Protein AF-0000000087334000 (afdb_homodimer)

Solvent-accessible surface area (backbone atoms only — not comparable to full-atom values): 15219 Å² total; per-residue (Å²): 130,72,55,27,28,38,38,74,47,52,22,82,42,58,46,81,42,67,60,79,82,77,51,99,51,53,68,62,32,35,46,32,37,35,40,24,47,40,65,43,86,81,16,29,30,20,19,41,29,36,27,29,24,24,73,84,68,49,76,46,79,44,69,62,46,27,38,68,56,89,87,59,70,65,51,75,47,83,19,74,99,36,46,37,33,27,46,34,34,28,14,64,56,50,32,27,21,25,42,30,36,32,41,68,53,70,99,42,64,46,64,72,38,16,24,52,79,79,46,74,69,73,24,50,65,50,59,48,40,41,73,38,44,28,48,16,48,60,33,35,20,22,43,68,33,24,6,17,40,30,35,29,34,34,96,132,71,54,27,29,39,39,73,47,53,23,81,43,58,46,82,43,66,61,78,82,76,52,98,51,53,69,62,31,36,45,32,37,35,41,25,46,39,65,41,86,81,15,29,32,21,17,40,31,36,26,29,23,24,73,83,69,47,77,46,79,44,70,62,45,27,39,68,57,90,88,58,70,65,52,74,46,83,18,75,100,36,45,37,34,27,46,34,35,30,15,63,57,52,31,27,21,26,41,31,38,33,42,72,55,67,102,42,64,45,64,74,38,16,23,50,79,78,46,74,68,75,26,49,63,49,59,50,38,42,72,36,46,28,46,16,49,60,33,36,19,23,44,69,33,26,5,18,40,28,36,30,34,33,94

Foldseek 3Di:
DDWDKDDWPFAADADKFDCPPQDPFAFDAWFKKKWFWDEEQQIATAFMKTWTAGPVRDTGIDDRFAAHDVPTDIDMDGAVVKFWQKWKFWYQRFGTQWIWTDIPPPPDIDDRGHYDPDDPPRIDIDMDGHPDWGFRDKIFGHDNGTRIIMTITDD/DDWDKDDWPFAADADKFDCPPQDPFAFDAWFKKKWFWDEEQQIATAFMKTWTAGPVRDTGIDDRFAAHDVPTDIDMDGAVVKFWQKWKFWYQRFGTQWIWTDIPPPRDIDDRGGYDPDDPPRIDIDMDGHPDWGFRDKIFGHDNGTRIIMTITDD

Sequence (310 aa):
MSTVKVGMFGGSKGDVCDITGLSSFAPSSLRSMEIWSTPGHEGVINAIRFTFVDTKNNAIPVGPWGTPLRGQKSQTIHLTNVRVIELSGYTNGQYITSLSFRTTDAPRHHGPFGKVRPATGSDTYFRVPLMHGSIVAFCAQADDYLSAIGAYIKNMSTVKVGMFGGSKGDVCDITGLSSFAPSSLRSMEIWSTPGHEGVINAIRFTFVDTKNNAIPVGPWGTPLRGQKSQTIHLTNVRVIELSGYTNGQYITSLSFRTTDAPRHHGPFGKVRPATGSDTYFRVPLMHGSIVAFCAQADDYLSAIGAYIKN

Radius of gyration: 19.55 Å; Cα contacts (8 Å, |Δi|>4): 958; chains: 2; bounding box: 43×57×44 Å

Structure (mmCIF, N/CA/C/O backbone):
data_AF-0000000087334000-model_v1
#
loop_
_entity.id
_entity.type
_entity.pdbx_description
1 polymer 'Jacalin-type lectin domain-containing protein'
#
loop_
_atom_site.group_PDB
_atom_site.id
_atom_site.type_symbol
_atom_site.label_atom_id
_atom_site.label_alt_id
_atom_site.label_comp_id
_atom_site.label_asym_id
_atom_site.label_entity_id
_atom_site.label_seq_id
_atom_site.pdbx_PDB_ins_code
_atom_site.Cartn_x
_atom_site.Cartn_y
_atom_site.Cartn_z
_atom_site.occupancy
_atom_site.B_iso_or_equiv
_atom_site.auth_seq_id
_atom_site.auth_comp_id
_atom_site.auth_asym_id
_atom_site.auth_atom_id
_atom_site.pdbx_PDB_model_num
ATOM 1 N N . MET A 1 1 ? 19.203 -2.193 -4.211 1 56.31 1 MET A N 1
ATOM 2 C CA . MET A 1 1 ? 17.984 -1.409 -4.105 1 56.31 1 MET A CA 1
ATOM 3 C C . MET A 1 1 ? 16.906 -2.166 -3.322 1 56.31 1 MET A C 1
ATOM 5 O O . MET A 1 1 ? 16.703 -3.359 -3.547 1 56.31 1 MET A O 1
ATOM 9 N N . SER A 1 2 ? 16.391 -1.69 -2.146 1 83.12 2 SER A N 1
ATOM 10 C CA . SER A 1 2 ? 15.633 -2.404 -1.126 1 83.12 2 SER A CA 1
ATOM 11 C C . SER A 1 2 ? 14.141 -2.352 -1.416 1 83.12 2 SER A C 1
ATOM 13 O O . SER A 1 2 ? 13.672 -1.481 -2.156 1 83.12 2 SER A O 1
ATOM 15 N N . THR A 1 3 ? 13.453 -3.369 -1.274 1 93.69 3 THR A N 1
ATOM 16 C CA . THR A 1 3 ? 12.023 -3.539 -1.516 1 93.69 3 THR A CA 1
ATOM 17 C C . THR A 1 3 ? 11.234 -3.342 -0.228 1 93.69 3 THR A C 1
ATOM 19 O O . THR A 1 3 ? 11.75 -3.557 0.868 1 93.69 3 THR A O 1
ATOM 22 N N . VAL A 1 4 ? 10.125 -2.748 -0.39 1 97.19 4 VAL A N 1
ATOM 23 C CA . VAL A 1 4 ? 9.156 -2.754 0.703 1 97.19 4 VAL A CA 1
ATOM 24 C C . VAL A 1 4 ? 8.133 -3.863 0.48 1 97.19 4 VAL A C 1
ATOM 26 O O . VAL A 1 4 ? 7.961 -4.344 -0.644 1 97.19 4 VAL A O 1
ATOM 29 N N . LYS A 1 5 ? 7.656 -4.367 1.572 1 97.88 5 LYS A N 1
ATOM 30 C CA . LYS A 1 5 ? 6.645 -5.418 1.521 1 97.88 5 LYS A CA 1
ATOM 31 C C . LYS A 1 5 ? 5.332 -4.941 2.137 1 97.88 5 LYS A C 1
ATOM 33 O O . LYS A 1 5 ? 5.312 -4.445 3.266 1 97.88 5 LYS A O 1
ATOM 38 N N . VAL A 1 6 ? 4.242 -5.027 1.348 1 98.69 6 VAL A N 1
ATOM 39 C CA . VAL A 1 6 ? 2.932 -4.59 1.816 1 98.69 6 VAL A CA 1
ATOM 40 C C . VAL A 1 6 ? 1.97 -5.773 1.85 1 98.69 6 VAL A C 1
ATOM 42 O O . VAL A 1 6 ? 2 -6.633 0.963 1 98.69 6 VAL A O 1
ATOM 45 N N . GLY A 1 7 ? 1.037 -5.848 2.709 1 98 7 GLY A N 1
ATOM 46 C CA . GLY A 1 7 ? 0.09 -6.93 2.92 1 98 7 GLY A CA 1
ATOM 47 C C . GLY A 1 7 ? 0.12 -7.48 4.332 1 98 7 GLY A C 1
ATOM 48 O O . GLY A 1 7 ? 0.654 -6.844 5.242 1 98 7 GLY A O 1
ATOM 49 N N . MET A 1 8 ? -0.533 -8.547 4.527 1 97.75 8 MET A N 1
ATOM 50 C CA . MET A 1 8 ? -1.328 -9.398 3.645 1 97.75 8 MET A CA 1
ATOM 51 C C . MET A 1 8 ? -2.758 -8.883 3.535 1 97.75 8 MET A C 1
ATOM 53 O O . MET A 1 8 ? -3.271 -8.258 4.465 1 97.75 8 MET A O 1
ATOM 57 N N . PHE A 1 9 ? -3.299 -8.984 2.455 1 98.25 9 PHE A N 1
ATOM 58 C CA . PHE A 1 9 ? -4.727 -8.773 2.258 1 98.25 9 PHE A CA 1
ATOM 59 C C . PHE A 1 9 ? -5.465 -10.102 2.133 1 98.25 9 PHE A C 1
ATOM 61 O O . PHE A 1 9 ? -5.086 -10.953 1.325 1 98.25 9 PHE A O 1
ATOM 68 N N . GLY A 1 10 ? -6.445 -10.273 2.936 1 97.06 10 GLY A N 1
ATOM 69 C CA . GLY A 1 10 ? -7.211 -11.508 2.861 1 97.06 10 GLY A CA 1
ATOM 70 C C . GLY A 1 10 ? -7.219 -12.289 4.164 1 97.06 10 GLY A C 1
ATOM 71 O O . GLY A 1 10 ? -7.215 -11.695 5.246 1 97.06 10 GLY A O 1
ATOM 72 N N . GLY A 1 11 ? -7.383 -13.609 4.008 1 96.38 11 GLY A N 1
ATOM 73 C CA . GLY A 1 11 ? -7.496 -14.461 5.18 1 96.38 11 GLY A CA 1
ATOM 74 C C . GLY A 1 11 ? -6.172 -15.07 5.605 1 96.38 11 GLY A C 1
ATOM 75 O O . GLY A 1 11 ? -5.113 -14.648 5.137 1 96.38 11 GLY A O 1
ATOM 76 N N . SER A 1 12 ? -6.242 -16.031 6.543 1 96.31 12 SER A N 1
ATOM 77 C CA . SER A 1 12 ? -5.031 -16.609 7.117 1 96.31 12 SER A CA 1
ATOM 78 C C . SER A 1 12 ? -4.969 -18.109 6.875 1 96.31 12 SER A C 1
ATOM 80 O O . SER A 1 12 ? -4.23 -18.828 7.559 1 96.31 12 SER A O 1
ATOM 82 N N . LYS A 1 13 ? -5.738 -18.516 5.988 1 96.25 13 LYS A N 1
ATOM 83 C CA . LYS A 1 13 ? -5.789 -19.953 5.738 1 96.25 13 LYS A CA 1
ATOM 84 C C . LYS A 1 13 ? -4.598 -20.406 4.902 1 96.25 13 LYS A C 1
ATOM 86 O O . LYS A 1 13 ? -4.168 -19.703 3.988 1 96.25 13 LYS A O 1
ATOM 91 N N . GLY A 1 14 ? -4.109 -21.641 5.215 1 97.44 14 GLY A N 1
ATOM 92 C CA . GLY A 1 14 ? -3.086 -22.281 4.398 1 97.44 14 GLY A CA 1
ATOM 93 C C . GLY A 1 14 ? -1.678 -21.875 4.793 1 97.44 14 GLY A C 1
ATOM 94 O O . GLY A 1 14 ? -1.461 -21.344 5.879 1 97.44 14 GLY A O 1
ATOM 95 N N . ASP A 1 15 ? -0.778 -22.188 3.92 1 97.38 15 ASP A N 1
ATOM 96 C CA . ASP A 1 15 ? 0.642 -21.984 4.18 1 97.38 15 ASP A CA 1
ATOM 97 C C . ASP A 1 15 ? 1.092 -20.609 3.689 1 97.38 15 ASP A C 1
ATOM 99 O O . ASP A 1 15 ? 0.595 -20.109 2.676 1 97.38 15 ASP A O 1
ATOM 103 N N . VAL A 1 16 ? 2.062 -20.078 4.383 1 97.5 16 VAL A N 1
ATOM 104 C CA . VAL A 1 16 ? 2.691 -18.828 3.957 1 97.5 16 VAL A CA 1
ATOM 105 C C . VAL A 1 16 ? 3.604 -19.094 2.762 1 97.5 16 VAL A C 1
ATOM 107 O O . VAL A 1 16 ? 4.406 -20.031 2.779 1 97.5 16 VAL A O 1
ATOM 110 N N . CYS A 1 17 ? 3.434 -18.391 1.713 1 98.19 17 CYS A N 1
ATOM 111 C CA . CYS A 1 17 ? 4.246 -18.469 0.505 1 98.19 17 CYS A CA 1
ATOM 112 C C . CYS A 1 17 ? 5.043 -17.188 0.3 1 98.19 17 CYS A C 1
ATOM 114 O O . CYS A 1 17 ? 4.473 -16.094 0.279 1 98.19 17 CYS A O 1
ATOM 116 N N . ASP A 1 18 ? 6.297 -17.344 0.131 1 98.25 18 ASP A N 1
ATOM 117 C CA . ASP A 1 18 ? 7.168 -16.172 -0.021 1 98.25 18 ASP A CA 1
ATOM 118 C C . ASP A 1 18 ? 8.32 -16.469 -0.979 1 98.25 18 ASP A C 1
ATOM 120 O O . ASP A 1 18 ? 8.562 -17.641 -1.328 1 98.25 18 ASP A O 1
ATOM 124 N N . ILE A 1 19 ? 8.938 -15.414 -1.388 1 98 19 ILE A N 1
ATOM 125 C CA . ILE A 1 19 ? 10.016 -15.617 -2.35 1 98 19 ILE A CA 1
ATOM 126 C C . ILE A 1 19 ? 11.352 -15.688 -1.618 1 98 19 ILE A C 1
ATOM 128 O O . ILE A 1 19 ? 12.406 -15.82 -2.248 1 98 19 ILE A O 1
ATOM 132 N N . THR A 1 20 ? 11.227 -15.547 -0.336 1 93.69 20 THR A N 1
ATOM 133 C CA . THR A 1 20 ? 12.445 -15.586 0.467 1 93.69 20 THR A CA 1
ATOM 134 C C . THR A 1 20 ? 13.227 -16.859 0.189 1 93.69 20 THR A C 1
ATOM 136 O O . THR A 1 20 ? 12.672 -17.969 0.213 1 93.69 20 THR A O 1
ATOM 139 N N . GLY A 1 21 ? 14.5 -16.781 -0.076 1 94.25 21 GLY A N 1
ATOM 140 C CA . GLY A 1 21 ? 15.367 -17.938 -0.259 1 94.25 21 GLY A CA 1
ATOM 141 C C . GLY A 1 21 ? 15.398 -18.438 -1.69 1 94.25 21 GLY A C 1
ATOM 142 O O . GLY A 1 21 ? 16.203 -19.312 -2.029 1 94.25 21 GLY A O 1
ATOM 143 N N . LEU A 1 22 ? 14.531 -17.984 -2.572 1 96.81 22 LEU A N 1
ATOM 144 C CA . LEU A 1 22 ? 14.477 -18.469 -3.945 1 96.81 22 LEU A CA 1
ATOM 145 C C . LEU A 1 22 ? 15.609 -17.875 -4.777 1 96.81 22 LEU A C 1
ATOM 147 O O . LEU A 1 22 ? 15.977 -18.438 -5.812 1 96.81 22 LEU A O 1
ATOM 151 N N . SER A 1 23 ? 16.047 -16.703 -4.367 1 94.56 23 SER A N 1
ATOM 152 C CA . SER A 1 23 ? 17.188 -16.047 -4.992 1 94.56 23 SER A CA 1
ATOM 153 C C . SER A 1 23 ? 18.078 -15.375 -3.947 1 94.56 23 SER A C 1
ATOM 155 O O . SER A 1 23 ? 17.594 -14.914 -2.914 1 94.56 23 SER A O 1
ATOM 157 N N . SER A 1 24 ? 19.297 -15.273 -4.168 1 94.62 24 SER A N 1
ATOM 158 C CA . SER A 1 24 ? 20.234 -14.562 -3.285 1 94.62 24 SER A CA 1
ATOM 159 C C . SER A 1 24 ? 20.156 -13.055 -3.512 1 94.62 24 SER A C 1
ATOM 161 O O . SER A 1 24 ? 20.766 -12.289 -2.764 1 94.62 24 SER A O 1
ATOM 163 N N . PHE A 1 25 ? 19.438 -12.727 -4.543 1 94.88 25 PHE A N 1
ATOM 164 C CA . PHE A 1 25 ? 19.359 -11.32 -4.922 1 94.88 25 PHE A CA 1
ATOM 165 C C . PHE A 1 25 ? 17.938 -10.805 -4.824 1 94.88 25 PHE A C 1
ATOM 167 O O . PHE A 1 25 ? 16.984 -11.586 -4.875 1 94.88 25 PHE A O 1
ATOM 174 N N . ALA A 1 26 ? 17.781 -9.531 -4.66 1 95.19 26 ALA A N 1
ATOM 175 C CA . ALA A 1 26 ? 16.484 -8.898 -4.488 1 95.19 26 ALA A CA 1
ATOM 176 C C . ALA A 1 26 ? 15.688 -8.906 -5.793 1 95.19 26 ALA A C 1
ATOM 178 O O . ALA A 1 26 ? 16.266 -8.805 -6.875 1 95.19 26 ALA A O 1
ATOM 179 N N . PRO A 1 27 ? 14.352 -9.008 -5.672 1 97.56 27 PRO A N 1
ATOM 180 C CA . PRO A 1 27 ? 13.539 -8.898 -6.887 1 97.56 27 PRO A CA 1
ATOM 181 C C . PRO A 1 27 ? 13.586 -7.504 -7.504 1 97.56 27 PRO A C 1
ATOM 183 O O . PRO A 1 27 ? 13.641 -6.504 -6.785 1 97.56 27 PRO A O 1
ATOM 186 N N . SER A 1 28 ? 13.523 -7.445 -8.82 1 96.81 28 SER A N 1
ATOM 187 C CA . SER A 1 28 ? 13.68 -6.16 -9.492 1 96.81 28 SER A CA 1
ATOM 188 C C . SER A 1 28 ? 12.508 -5.879 -10.43 1 96.81 28 SER A C 1
ATOM 190 O O . SER A 1 28 ? 12.164 -4.719 -10.664 1 96.81 28 SER A O 1
ATOM 192 N N . SER A 1 29 ? 11.914 -6.902 -11.008 1 97.62 29 SER A N 1
ATOM 193 C CA . SER A 1 29 ? 10.789 -6.742 -11.922 1 97.62 29 SER A CA 1
ATOM 194 C C . SER A 1 29 ? 10.008 -8.047 -12.07 1 97.62 29 SER A C 1
ATOM 196 O O . SER A 1 29 ? 10.461 -9.102 -11.633 1 97.62 29 SER A O 1
ATOM 198 N N . LEU A 1 30 ? 8.859 -7.945 -12.695 1 98.25 30 LEU A N 1
ATOM 199 C CA . LEU A 1 30 ? 8.07 -9.117 -13.055 1 98.25 30 LEU A CA 1
ATOM 200 C C . LEU A 1 30 ? 8.164 -9.398 -14.547 1 98.25 30 LEU A C 1
ATOM 202 O O . LEU A 1 30 ? 8.125 -8.477 -15.367 1 98.25 30 LEU A O 1
ATOM 206 N N . ARG A 1 31 ? 8.32 -10.609 -14.875 1 98.38 31 ARG A N 1
ATOM 207 C CA . ARG A 1 31 ? 8.352 -11.016 -16.281 1 98.38 31 ARG A CA 1
ATOM 208 C C . ARG A 1 31 ? 6.984 -11.508 -16.734 1 98.38 31 ARG A C 1
ATOM 210 O O . ARG A 1 31 ? 6.602 -11.289 -17.891 1 98.38 31 ARG A O 1
ATOM 217 N N . SER A 1 32 ? 6.297 -12.125 -15.867 1 98.19 32 SER A N 1
ATOM 218 C CA . SER A 1 32 ? 4.98 -12.656 -16.203 1 98.19 32 SER A CA 1
ATOM 219 C C . SER A 1 32 ? 4.195 -13.047 -14.961 1 98.19 32 SER A C 1
ATOM 221 O O . SER A 1 32 ? 4.77 -13.195 -13.883 1 98.19 32 SER A O 1
ATOM 223 N N . MET A 1 33 ? 2.926 -13.195 -15.125 1 97.88 33 MET A N 1
ATOM 224 C CA . MET A 1 33 ? 2.025 -13.742 -14.117 1 97.88 33 MET A CA 1
ATOM 225 C C . MET A 1 33 ? 0.932 -14.594 -14.758 1 97.88 33 MET A C 1
ATOM 227 O O . MET A 1 33 ? 0.554 -14.359 -15.906 1 97.88 33 MET A O 1
ATOM 231 N N . GLU A 1 34 ? 0.478 -15.469 -14.062 1 98.19 34 GLU A N 1
ATOM 232 C CA . GLU A 1 34 ? -0.593 -16.359 -14.484 1 98.19 34 GLU A CA 1
ATOM 233 C C . GLU A 1 34 ? -1.594 -16.594 -13.352 1 98.19 34 GLU A C 1
ATOM 235 O O . GLU A 1 34 ? -1.203 -16.891 -12.219 1 98.19 34 GLU A O 1
ATOM 240 N N . ILE A 1 35 ? -2.902 -16.5 -13.664 1 98.12 35 ILE A N 1
ATOM 241 C CA . ILE A 1 35 ? -3.939 -16.594 -12.641 1 98.12 35 ILE A CA 1
ATOM 242 C C . ILE A 1 35 ? -4.949 -17.672 -13.023 1 98.12 35 ILE A C 1
ATOM 244 O O . ILE A 1 35 ? -5.43 -17.703 -14.164 1 98.12 35 ILE A O 1
ATOM 248 N N . TRP A 1 36 ? -5.199 -18.578 -12.148 1 98.06 36 TRP A N 1
ATOM 249 C CA . TRP A 1 36 ? -6.328 -19.5 -12.227 1 98.06 36 TRP A CA 1
ATOM 250 C C . TRP A 1 36 ? -7.465 -19.047 -11.32 1 98.06 36 TRP A C 1
ATOM 252 O O . TRP A 1 36 ? -7.262 -18.812 -10.125 1 98.06 36 TRP A O 1
ATOM 262 N N . SER A 1 37 ? -8.578 -18.844 -11.859 1 97.06 37 SER A N 1
ATOM 263 C CA . SER A 1 37 ? -9.703 -18.406 -11.047 1 97.06 37 SER A CA 1
ATOM 264 C C .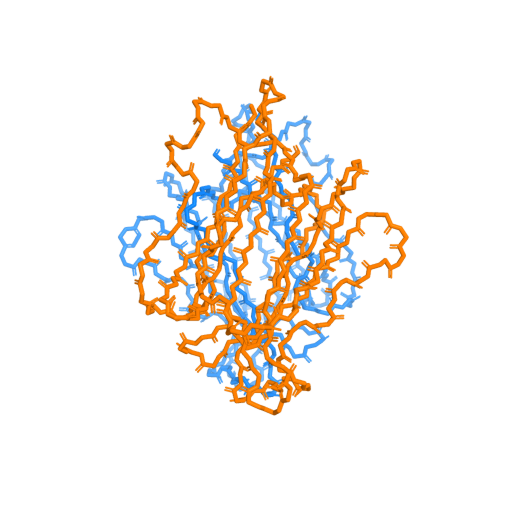 SER A 1 37 ? -11.016 -19.016 -11.539 1 97.06 37 SER A C 1
ATOM 266 O O . SER A 1 37 ? -11.133 -19.375 -12.711 1 97.06 37 SER A O 1
ATOM 268 N N . THR A 1 38 ? -11.93 -19.203 -10.625 1 93.25 38 THR A N 1
ATOM 269 C CA . THR A 1 38 ? -13.297 -19.594 -10.969 1 93.25 38 THR A CA 1
ATOM 270 C C . THR A 1 38 ? -14.203 -18.375 -11.047 1 93.25 38 THR A C 1
ATOM 272 O O . THR A 1 38 ? -14.289 -17.594 -10.094 1 93.25 38 THR A O 1
ATOM 275 N N . PRO A 1 39 ? -14.766 -18.312 -12.188 1 85.81 39 PRO A N 1
ATOM 276 C CA . PRO A 1 39 ? -15.664 -17.172 -12.312 1 85.81 39 PRO A CA 1
ATOM 277 C C . PRO A 1 39 ? -17.016 -17.406 -11.641 1 85.81 39 PRO A C 1
ATOM 279 O O . PRO A 1 39 ? -17.25 -18.484 -11.062 1 85.81 39 PRO A O 1
ATOM 282 N N . GLY A 1 40 ? -17.859 -16.344 -11.578 1 82.44 40 GLY A N 1
ATOM 283 C CA . GLY A 1 40 ? -19.219 -16.484 -11.055 1 82.44 40 GLY A CA 1
ATOM 284 C C . GLY A 1 40 ? -19.406 -15.75 -9.742 1 82.44 40 GLY A C 1
ATOM 285 O O . GLY A 1 40 ? -18.516 -15.055 -9.273 1 82.44 40 GLY A O 1
ATOM 286 N N . HIS A 1 41 ? -20.562 -15.961 -9.125 1 77.38 41 HIS A N 1
ATOM 287 C CA . HIS A 1 41 ? -20.953 -15.227 -7.926 1 77.38 41 HIS A CA 1
ATOM 288 C C . HIS A 1 41 ? -20.172 -15.703 -6.711 1 77.38 41 HIS A C 1
ATOM 290 O O . HIS A 1 41 ? -20.016 -14.969 -5.73 1 77.38 41 HIS A O 1
ATOM 296 N N . GLU A 1 42 ? -19.734 -16.906 -6.863 1 80.56 42 GLU A N 1
ATOM 297 C CA . GLU A 1 42 ? -18.922 -17.453 -5.773 1 80.56 42 GLU A CA 1
ATOM 298 C C . GLU A 1 42 ? -17.469 -17.656 -6.211 1 80.56 42 GLU A C 1
ATOM 300 O O . GLU A 1 42 ? -16.812 -18.578 -5.75 1 80.56 42 GLU A O 1
ATOM 305 N N . GLY A 1 43 ? -17.109 -16.828 -7.078 1 90.75 43 GLY A N 1
ATOM 306 C CA . GLY A 1 43 ? -15.789 -16.953 -7.672 1 90.75 43 GLY A CA 1
ATOM 307 C C . GLY A 1 43 ? -14.672 -16.75 -6.668 1 90.75 43 GLY A C 1
ATOM 308 O O . GLY A 1 43 ? -14.836 -16.062 -5.664 1 90.75 43 GLY A O 1
ATOM 309 N N . VAL A 1 44 ? -13.539 -17.422 -6.973 1 95.12 44 VAL A N 1
ATOM 310 C CA . VAL A 1 44 ? -12.367 -17.391 -6.105 1 95.12 44 VAL A CA 1
ATOM 311 C C . VAL A 1 44 ? -11.094 -17.484 -6.953 1 95.12 44 VAL A C 1
ATOM 313 O O . VAL A 1 44 ? -11.141 -17.953 -8.086 1 95.12 44 VAL A O 1
ATOM 316 N N . ILE A 1 45 ? -10.078 -16.984 -6.441 1 98 45 ILE A N 1
ATOM 317 C CA . ILE A 1 45 ? -8.773 -17.156 -7.074 1 98 45 ILE A CA 1
ATOM 318 C C . ILE A 1 45 ? -8.188 -18.516 -6.668 1 98 45 ILE A C 1
ATOM 320 O O . ILE A 1 45 ? -7.859 -18.719 -5.496 1 98 45 ILE A O 1
ATOM 324 N N . ASN A 1 46 ? -8.031 -19.375 -7.59 1 98 46 ASN A N 1
ATOM 325 C CA . ASN A 1 46 ? -7.555 -20.719 -7.305 1 98 46 ASN A CA 1
ATOM 326 C C . ASN A 1 46 ? -6.043 -20.75 -7.09 1 98 46 ASN A C 1
ATOM 328 O O . ASN A 1 46 ? -5.559 -21.375 -6.148 1 98 46 ASN A O 1
ATOM 332 N N . ALA A 1 47 ? -5.355 -20.047 -7.941 1 98.5 47 ALA A N 1
ATOM 333 C CA . ALA A 1 47 ? -3.896 -20.125 -7.875 1 98.5 47 ALA A CA 1
ATOM 334 C C . ALA A 1 47 ? -3.256 -18.953 -8.617 1 98.5 47 ALA A C 1
ATOM 336 O O . ALA A 1 47 ? -3.867 -18.359 -9.516 1 98.5 47 ALA A O 1
ATOM 337 N N . ILE A 1 48 ? -2.064 -18.641 -8.227 1 98.69 48 ILE A N 1
ATOM 338 C CA . ILE A 1 48 ? -1.261 -17.625 -8.914 1 98.69 48 ILE A CA 1
ATOM 339 C C . ILE A 1 48 ? 0.152 -18.156 -9.141 1 98.69 48 ILE A C 1
ATOM 341 O O . ILE A 1 48 ? 0.71 -18.844 -8.273 1 98.69 48 ILE A O 1
ATOM 345 N N . ARG A 1 49 ? 0.673 -17.922 -10.258 1 98.69 49 ARG A N 1
ATOM 346 C CA . ARG A 1 49 ? 2.066 -18.156 -10.617 1 98.69 49 ARG A CA 1
ATOM 347 C C . ARG A 1 49 ? 2.695 -16.906 -11.219 1 98.69 49 ARG A C 1
ATOM 349 O O . ARG A 1 49 ? 2.016 -16.125 -11.883 1 98.69 49 ARG A O 1
ATOM 356 N N . PHE A 1 50 ? 4.012 -16.703 -10.93 1 98.81 50 PHE A N 1
ATOM 357 C CA . PHE A 1 50 ? 4.672 -15.57 -11.562 1 98.81 50 PHE A CA 1
ATOM 358 C C . PHE A 1 50 ? 6.164 -15.82 -11.719 1 98.81 50 PHE A C 1
ATOM 360 O O . PHE A 1 50 ? 6.707 -16.75 -11.102 1 98.81 50 PHE A O 1
ATOM 367 N N . THR A 1 51 ? 6.738 -15.109 -12.594 1 98.81 51 THR A N 1
ATOM 368 C CA . THR A 1 51 ? 8.188 -15.086 -12.766 1 98.81 51 THR A CA 1
ATOM 369 C C . THR A 1 51 ? 8.742 -13.695 -12.453 1 98.81 51 THR A C 1
ATOM 371 O O . THR A 1 51 ? 8.344 -12.711 -13.078 1 98.81 51 THR A O 1
ATOM 374 N N . PHE A 1 52 ? 9.57 -13.625 -11.469 1 98.62 52 PHE A N 1
ATOM 375 C CA . PHE A 1 52 ? 10.242 -12.352 -11.227 1 98.62 52 PHE A CA 1
ATOM 376 C C . PHE A 1 52 ? 11.695 -12.406 -11.68 1 98.62 52 PHE A C 1
ATOM 378 O O . PHE A 1 52 ? 12.25 -13.492 -11.859 1 98.62 52 PHE A O 1
ATOM 385 N N . VAL A 1 53 ? 12.289 -11.25 -11.93 1 98.12 53 VAL A N 1
ATOM 386 C CA . VAL A 1 53 ? 13.695 -11.078 -12.297 1 98.12 53 VAL A CA 1
ATOM 387 C C . VAL A 1 53 ? 14.445 -10.398 -11.148 1 98.12 53 VAL A C 1
ATOM 389 O O . VAL A 1 53 ? 13.984 -9.391 -10.609 1 98.12 53 VAL A O 1
ATOM 392 N N . ASP A 1 54 ? 15.508 -10.992 -10.758 1 97.38 54 ASP A N 1
ATOM 393 C CA . ASP A 1 54 ? 16.25 -10.398 -9.648 1 97.38 54 ASP A CA 1
ATOM 394 C C . ASP A 1 54 ? 17.266 -9.375 -10.156 1 97.38 54 ASP A C 1
ATOM 396 O O . ASP A 1 54 ? 17.328 -9.094 -11.352 1 97.38 54 ASP A O 1
ATOM 400 N N . THR A 1 55 ? 17.984 -8.727 -9.266 1 96.44 55 THR A N 1
ATOM 401 C CA . THR A 1 55 ? 18.875 -7.617 -9.594 1 96.44 55 THR A CA 1
ATOM 402 C C . THR A 1 55 ? 20.062 -8.102 -10.422 1 96.44 55 THR A C 1
ATOM 404 O O . THR A 1 55 ? 20.797 -7.297 -11 1 96.44 55 THR A O 1
ATOM 407 N N . LYS A 1 56 ? 20.312 -9.414 -10.477 1 97.06 56 LYS A N 1
ATOM 408 C CA . LYS A 1 56 ? 21.359 -9.977 -11.32 1 97.06 56 LYS A CA 1
ATOM 409 C C . LYS A 1 56 ? 20.797 -10.5 -12.633 1 97.06 56 LYS A C 1
ATOM 411 O O . LYS A 1 56 ? 21.453 -11.266 -13.344 1 97.06 56 LYS A O 1
ATOM 416 N N . ASN A 1 57 ? 19.516 -10.25 -12.914 1 96.88 57 ASN A N 1
ATOM 417 C CA . ASN A 1 57 ? 18.828 -10.547 -14.172 1 96.88 57 ASN A CA 1
ATOM 418 C C . ASN A 1 57 ? 18.5 -12.031 -14.281 1 96.88 57 ASN A C 1
ATOM 420 O O . ASN A 1 57 ? 18.406 -12.57 -15.391 1 96.88 57 ASN A O 1
ATOM 424 N N . ASN A 1 58 ? 18.438 -12.672 -13.148 1 97.88 58 ASN A N 1
ATOM 425 C CA . ASN A 1 58 ? 17.938 -14.039 -13.141 1 97.88 58 ASN A CA 1
ATOM 426 C C . ASN A 1 58 ? 16.422 -14.078 -13.094 1 97.88 58 ASN A C 1
ATOM 428 O O . ASN A 1 58 ? 15.805 -13.414 -12.258 1 97.88 58 ASN A O 1
ATOM 432 N N . ALA A 1 59 ? 15.844 -14.844 -14.016 1 98.31 59 ALA A N 1
ATOM 433 C CA . ALA A 1 59 ? 14.398 -15.062 -13.984 1 98.31 59 ALA A CA 1
ATOM 434 C C . ALA A 1 59 ? 14.039 -16.266 -13.125 1 98.31 59 ALA A C 1
ATOM 436 O O . ALA A 1 59 ? 14.477 -17.391 -13.391 1 98.31 59 ALA A O 1
ATOM 437 N N . ILE A 1 60 ? 13.242 -16.078 -12.125 1 98.62 60 ILE A N 1
ATOM 438 C CA . ILE A 1 60 ? 12.93 -17.125 -11.164 1 98.62 60 ILE A CA 1
ATOM 439 C C . ILE A 1 60 ? 11.43 -17.422 -11.195 1 98.62 60 ILE A C 1
ATOM 441 O O . ILE A 1 60 ? 10.617 -16.578 -10.828 1 98.62 60 ILE A O 1
ATOM 445 N N . PRO A 1 61 ? 10.992 -18.562 -11.672 1 98.62 61 PRO A N 1
ATOM 446 C CA . PRO A 1 61 ? 9.578 -18.938 -11.625 1 98.62 61 PRO A CA 1
ATOM 447 C C . PRO A 1 61 ? 9.102 -19.25 -10.219 1 98.62 61 PRO A C 1
ATOM 449 O O . PRO A 1 61 ? 9.844 -19.859 -9.43 1 98.62 61 PRO A O 1
ATOM 452 N N . VAL A 1 62 ? 7.906 -18.859 -9.898 1 98.69 62 VAL A N 1
ATOM 453 C CA . VAL A 1 62 ? 7.336 -19.078 -8.578 1 98.69 62 VAL A CA 1
ATOM 454 C C . VAL A 1 62 ? 5.922 -19.625 -8.703 1 98.69 62 VAL A C 1
ATOM 456 O O . VAL A 1 62 ? 5.125 -19.141 -9.508 1 98.69 62 VAL A O 1
ATOM 459 N N . GLY A 1 63 ? 5.539 -20.594 -7.828 1 97.19 63 GLY A N 1
ATOM 460 C CA . GLY A 1 63 ? 4.195 -21.141 -7.805 1 97.19 63 GLY A CA 1
ATOM 461 C C . GLY A 1 63 ? 4.031 -22.344 -8.711 1 97.19 63 GLY A C 1
ATOM 462 O O . GLY A 1 63 ? 5.016 -22.953 -9.133 1 97.19 63 GLY A O 1
ATOM 463 N N . PRO A 1 64 ? 2.895 -22.562 -8.961 1 98.19 64 PRO A N 1
ATOM 464 C CA . PRO A 1 64 ? 1.654 -21.906 -8.531 1 98.19 64 PRO A CA 1
ATOM 465 C C . PRO A 1 64 ? 1.44 -21.984 -7.02 1 98.19 64 PRO A C 1
ATOM 467 O O . PRO A 1 64 ? 1.778 -23 -6.395 1 98.19 64 PRO A O 1
ATOM 470 N N . TRP A 1 65 ? 1.093 -20.953 -6.379 1 98.56 65 TRP A N 1
ATOM 471 C CA . TRP A 1 65 ? 0.561 -20.922 -5.023 1 98.56 65 TRP A CA 1
ATOM 472 C C . TRP A 1 65 ? -0.957 -21.062 -5.031 1 98.56 65 TRP A C 1
ATOM 474 O O . TRP A 1 65 ? -1.663 -20.266 -5.641 1 98.56 65 TRP A O 1
ATOM 484 N N . GLY A 1 66 ? -1.546 -21.969 -4.352 1 98 66 GLY A N 1
ATOM 485 C CA . GLY A 1 66 ? -2.885 -22.5 -4.547 1 98 66 GLY A CA 1
ATOM 486 C C . GLY A 1 66 ? -2.918 -23.703 -5.469 1 98 66 GLY A C 1
ATOM 487 O O . GLY A 1 66 ? -1.88 -24.312 -5.754 1 98 66 GLY A O 1
ATOM 488 N N . THR A 1 67 ? -4.133 -24.125 -5.852 1 96.94 67 THR A N 1
ATOM 489 C CA . THR A 1 67 ? -4.242 -25.312 -6.68 1 96.94 67 THR A CA 1
ATOM 490 C C . THR A 1 67 ? -5.195 -25.078 -7.848 1 96.94 67 THR A C 1
ATOM 492 O O . THR A 1 67 ? -6.406 -24.938 -7.648 1 96.94 67 THR A O 1
ATOM 495 N N . PRO A 1 68 ? -4.586 -25.109 -9.062 1 96.31 68 PRO A N 1
ATOM 496 C CA . PRO A 1 68 ? -5.492 -25.062 -10.219 1 96.31 68 PRO A CA 1
ATOM 497 C C . PRO A 1 68 ? -6.461 -26.25 -10.25 1 96.31 68 PRO A C 1
ATOM 499 O O . PRO A 1 68 ? -6.086 -27.375 -9.906 1 96.31 68 PRO A O 1
ATOM 502 N N . LEU A 1 69 ? -7.691 -25.984 -10.648 1 94 69 LEU A N 1
ATOM 503 C CA . LEU A 1 69 ? -8.617 -27.094 -10.859 1 94 69 LEU A CA 1
ATOM 504 C C . LEU A 1 69 ? -8.227 -27.906 -12.094 1 94 69 LEU A C 1
ATOM 506 O O . LEU A 1 69 ? -7.578 -27.375 -13 1 94 69 LEU A O 1
ATOM 510 N N . ARG A 1 70 ? -8.672 -29.141 -12.016 1 93.25 70 ARG A N 1
ATOM 511 C CA . ARG A 1 70 ? -8.375 -29.984 -13.164 1 93.25 70 ARG A CA 1
ATOM 512 C C . ARG A 1 70 ? -8.953 -29.391 -14.445 1 93.25 70 ARG A C 1
ATOM 514 O O . ARG A 1 70 ? -10.148 -29.109 -14.523 1 93.25 70 ARG A O 1
ATOM 521 N N . GLY A 1 71 ? -8.086 -29.156 -15.398 1 94.12 71 GLY A N 1
ATOM 522 C CA . GLY A 1 71 ? -8.516 -28.672 -16.703 1 94.12 71 GLY A CA 1
ATOM 523 C C . GLY A 1 71 ? -8.789 -27.172 -16.719 1 94.12 71 GLY A C 1
ATOM 524 O O . GLY A 1 71 ? -9.25 -26.641 -17.719 1 94.12 71 GLY A O 1
ATOM 525 N N . GLN A 1 72 ? -8.562 -26.562 -15.625 1 94.12 72 GLN A N 1
ATOM 526 C CA . GLN A 1 72 ? -8.852 -25.141 -15.562 1 94.12 72 GLN A CA 1
ATOM 527 C C . GLN A 1 72 ? -7.871 -24.344 -16.422 1 94.12 72 GLN A C 1
ATOM 529 O O . GLN A 1 72 ? -6.66 -24.562 -16.359 1 94.12 72 GLN A O 1
ATOM 534 N N . LYS A 1 73 ? -8.43 -23.469 -17.172 1 94.12 73 LYS A N 1
ATOM 535 C CA . LYS A 1 73 ? -7.582 -22.578 -17.984 1 94.12 73 LYS A CA 1
ATOM 536 C C . LYS A 1 73 ? -7.098 -21.391 -17.156 1 94.12 73 LYS A C 1
ATOM 538 O O . LYS A 1 73 ? -7.844 -20.859 -16.328 1 94.12 73 LYS A O 1
ATOM 543 N N . SER A 1 74 ? -5.902 -20.953 -17.391 1 94.25 74 SER A N 1
ATOM 544 C CA . SER A 1 74 ? -5.324 -19.781 -16.75 1 94.25 74 SER A CA 1
ATOM 545 C C . SER A 1 74 ? -5.281 -18.594 -17.703 1 94.25 74 SER A C 1
ATOM 547 O O . SER A 1 74 ? -5.488 -18.75 -18.906 1 94.25 74 SER A O 1
ATOM 549 N N . GLN A 1 75 ? -5.164 -17.438 -17.203 1 94.88 75 GLN A N 1
ATOM 550 C CA . GLN A 1 75 ? -4.863 -16.234 -17.969 1 94.88 75 GLN A CA 1
ATOM 551 C C . GLN A 1 75 ? -3.455 -15.727 -17.672 1 94.88 75 GLN A C 1
ATOM 553 O O . GLN A 1 75 ? -3.109 -15.492 -16.516 1 94.88 75 GLN A O 1
ATOM 558 N N . THR A 1 76 ? -2.732 -15.555 -18.703 1 95.5 76 THR A N 1
ATOM 559 C CA . THR A 1 76 ? -1.345 -15.125 -18.562 1 95.5 76 THR A CA 1
ATOM 560 C C . THR A 1 76 ? -1.199 -13.641 -18.891 1 95.5 76 THR A C 1
ATOM 562 O O . THR A 1 76 ? -1.775 -13.156 -19.859 1 95.5 76 THR A O 1
ATOM 565 N N . ILE A 1 77 ? -0.517 -12.945 -18.062 1 95 77 ILE A N 1
ATOM 566 C CA . ILE A 1 77 ? -0.146 -11.555 -18.297 1 95 77 ILE A CA 1
ATOM 567 C C . ILE A 1 77 ? 1.353 -11.461 -18.578 1 95 77 ILE A C 1
ATOM 569 O O . ILE A 1 77 ? 2.174 -11.836 -17.734 1 95 77 ILE A O 1
ATOM 573 N N . HIS A 1 78 ? 1.712 -10.953 -19.688 1 95.62 78 HIS A N 1
ATOM 574 C CA . HIS A 1 78 ? 3.109 -10.75 -20.047 1 95.62 78 HIS A CA 1
ATOM 575 C C . HIS A 1 78 ? 3.592 -9.367 -19.609 1 95.62 78 HIS A C 1
ATOM 577 O O . HIS A 1 78 ? 2.971 -8.352 -19.922 1 95.62 78 HIS A O 1
ATOM 583 N N . LEU A 1 79 ? 4.727 -9.43 -18.938 1 96 79 LEU A N 1
ATOM 584 C CA . LEU A 1 79 ? 5.117 -8.195 -18.266 1 96 79 LEU A CA 1
ATOM 585 C C . LEU A 1 79 ? 6.527 -7.777 -18.656 1 96 79 LEU A C 1
ATOM 587 O O . LEU A 1 79 ? 7.188 -7.031 -17.938 1 96 79 LEU A O 1
ATOM 591 N N . THR A 1 80 ? 6.98 -8.219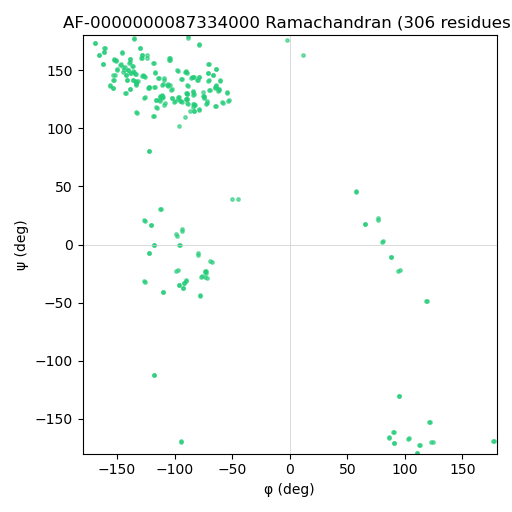 -19.703 1 93 80 THR A N 1
ATOM 592 C CA . THR A 1 80 ? 8.289 -7.785 -20.188 1 93 80 THR A CA 1
ATOM 593 C C . THR A 1 80 ? 8.273 -6.297 -20.531 1 93 80 THR A C 1
ATOM 595 O O . THR A 1 80 ? 7.488 -5.859 -21.375 1 93 80 THR A O 1
ATOM 598 N N . ASN A 1 81 ? 9.062 -5.445 -19.922 1 91.56 81 ASN A N 1
ATOM 599 C CA . ASN A 1 81 ? 9.164 -4 -20.078 1 91.56 81 ASN A CA 1
ATOM 600 C C . ASN A 1 81 ? 7.887 -3.295 -19.625 1 91.56 81 ASN A C 1
ATOM 602 O O . ASN A 1 81 ? 7.566 -2.211 -20.125 1 91.56 81 ASN A O 1
ATOM 606 N N . VAL A 1 82 ? 7.168 -3.953 -18.922 1 94.75 82 VAL A N 1
ATOM 607 C CA . VAL A 1 82 ? 5.91 -3.439 -18.391 1 94.75 82 VAL A CA 1
ATOM 608 C C . VAL A 1 82 ? 5.926 -3.516 -16.859 1 94.75 82 VAL A C 1
ATOM 610 O O . VAL A 1 82 ? 6.414 -4.492 -16.281 1 94.75 82 VAL A O 1
ATOM 613 N N . ARG A 1 83 ? 5.504 -2.514 -16.188 1 96.81 83 ARG A N 1
ATOM 614 C CA . ARG A 1 83 ? 5.477 -2.473 -14.727 1 96.81 83 ARG A CA 1
ATOM 615 C C . ARG A 1 83 ? 4.051 -2.611 -14.203 1 96.81 83 ARG A C 1
ATOM 617 O O . ARG A 1 83 ? 3.111 -2.08 -14.797 1 96.81 83 ARG A O 1
ATOM 624 N N . VAL A 1 84 ? 3.863 -3.396 -13.164 1 97.56 84 VAL A N 1
ATOM 625 C CA . VAL A 1 84 ? 2.59 -3.457 -12.453 1 97.56 84 VAL A CA 1
ATOM 626 C C . VAL A 1 84 ? 2.508 -2.322 -11.438 1 97.56 84 VAL A C 1
ATOM 628 O O . VAL A 1 84 ? 3.285 -2.279 -10.484 1 97.56 84 VAL A O 1
ATOM 631 N N . ILE A 1 85 ? 1.494 -1.448 -11.562 1 97.5 85 ILE A N 1
ATOM 632 C CA . ILE A 1 85 ? 1.503 -0.24 -10.75 1 97.5 85 ILE A CA 1
ATOM 633 C C . ILE A 1 85 ? 0.281 -0.228 -9.836 1 97.5 85 ILE A C 1
ATOM 635 O O . ILE A 1 85 ? 0.086 0.714 -9.062 1 97.5 85 ILE A O 1
ATOM 639 N N . GLU A 1 86 ? -0.549 -1.274 -9.938 1 97.75 86 GLU A N 1
ATOM 640 C CA . GLU A 1 86 ? -1.661 -1.381 -8.992 1 97.75 86 GLU A CA 1
ATOM 641 C C . GLU A 1 86 ? -2.086 -2.834 -8.805 1 97.75 86 GLU A C 1
ATOM 643 O O . GLU A 1 86 ? -2.15 -3.6 -9.766 1 97.75 86 GLU A O 1
ATOM 648 N N . LEU A 1 87 ? -2.293 -3.23 -7.578 1 98.25 87 LEU A N 1
ATOM 649 C CA . LEU A 1 87 ? -2.971 -4.457 -7.172 1 98.25 87 LEU A CA 1
ATOM 650 C C . LEU A 1 87 ? -4.285 -4.145 -6.465 1 98.25 87 LEU A C 1
ATOM 652 O O . LEU A 1 87 ? -4.316 -3.34 -5.531 1 98.25 87 LEU A O 1
ATOM 656 N N . SER A 1 88 ? -5.391 -4.648 -6.902 1 96.38 88 SER A N 1
ATOM 657 C CA . SER A 1 88 ? -6.672 -4.504 -6.223 1 96.38 88 SER A CA 1
ATOM 658 C C . SER A 1 88 ? -7.469 -5.805 -6.258 1 96.38 88 SER A C 1
ATOM 660 O O . SER A 1 88 ? -7.191 -6.684 -7.078 1 96.38 88 SER A O 1
ATOM 662 N N . GLY A 1 89 ? -8.398 -5.848 -5.332 1 95.81 89 GLY A N 1
ATOM 663 C CA . GLY A 1 89 ? -9.18 -7.07 -5.277 1 95.81 89 GLY A CA 1
ATOM 664 C C . GLY A 1 89 ? -10.18 -7.09 -4.133 1 95.81 89 GLY A C 1
ATOM 665 O O . GLY A 1 89 ? -10.453 -6.051 -3.523 1 95.81 89 GLY A O 1
ATOM 666 N N . TYR A 1 90 ? -10.742 -8.297 -3.941 1 95.44 90 TYR A N 1
ATOM 667 C CA . TYR A 1 90 ? -11.719 -8.531 -2.879 1 95.44 90 TYR A CA 1
ATOM 668 C C . TYR A 1 90 ? -11.422 -9.844 -2.154 1 95.44 90 TYR A C 1
ATOM 670 O O . TYR A 1 90 ? -10.836 -10.758 -2.732 1 95.44 90 TYR A O 1
ATOM 678 N N . THR A 1 91 ? -11.742 -9.875 -0.929 1 95.75 91 THR A N 1
ATOM 679 C CA . THR A 1 91 ? -11.664 -11.094 -0.13 1 95.75 91 THR A CA 1
ATOM 680 C C . THR A 1 91 ? -12.93 -11.273 0.702 1 95.75 91 THR A C 1
ATOM 682 O O . THR A 1 91 ? -13.531 -10.289 1.149 1 95.75 91 THR A O 1
ATOM 685 N N . ASN A 1 92 ? -13.336 -12.43 0.921 1 92.81 92 ASN A N 1
ATOM 686 C CA . ASN A 1 92 ? -14.477 -12.719 1.789 1 92.81 92 ASN A CA 1
ATOM 687 C C . ASN A 1 92 ? -14.031 -13.016 3.217 1 92.81 92 ASN A C 1
ATOM 689 O O . ASN A 1 92 ? -14.781 -13.594 4 1 92.81 92 ASN A O 1
ATOM 693 N N . GLY A 1 93 ? -12.805 -12.727 3.451 1 93.69 93 GLY A N 1
ATOM 694 C CA . GLY A 1 93 ? -12.266 -12.953 4.781 1 93.69 93 GLY A CA 1
ATOM 695 C C . GLY A 1 93 ? -11.555 -14.289 4.914 1 93.69 93 GLY A C 1
ATOM 696 O O . GLY A 1 93 ? -10.742 -14.477 5.82 1 93.69 93 GLY A O 1
ATOM 697 N N . GLN A 1 94 ? -11.883 -15.18 4.062 1 95.5 94 GLN A N 1
ATOM 698 C CA . GLN A 1 94 ? -11.234 -16.484 4.062 1 95.5 94 GLN A CA 1
ATOM 699 C C . GLN A 1 94 ? -10.328 -16.656 2.842 1 95.5 94 GLN A C 1
ATOM 701 O O . GLN A 1 94 ? -9.211 -17.156 2.955 1 95.5 94 GLN A O 1
ATOM 706 N N . TYR A 1 95 ? -10.844 -16.172 1.675 1 96.56 95 TYR A N 1
ATOM 707 C CA . TYR A 1 95 ? -10.133 -16.328 0.413 1 96.56 95 TYR A CA 1
ATOM 708 C C . TYR A 1 95 ? -10.211 -15.062 -0.426 1 96.56 95 TYR A C 1
ATOM 710 O O . TYR A 1 95 ? -11.086 -14.219 -0.214 1 96.56 95 TYR A O 1
ATOM 718 N N . ILE A 1 96 ? -9.234 -14.938 -1.312 1 97.44 96 ILE A N 1
ATOM 719 C CA . ILE A 1 96 ? -9.297 -13.883 -2.318 1 97.44 96 ILE A CA 1
ATOM 720 C C . ILE A 1 96 ? -10.359 -14.227 -3.359 1 97.44 96 ILE A C 1
ATOM 722 O O . ILE A 1 96 ? -10.312 -15.297 -3.971 1 97.44 96 ILE A O 1
ATOM 726 N N . THR A 1 97 ? -11.359 -13.359 -3.512 1 96.81 97 THR A N 1
ATOM 727 C CA . THR A 1 97 ? -12.461 -13.672 -4.414 1 96.81 97 THR A CA 1
ATOM 728 C C . THR A 1 97 ? -12.25 -13.008 -5.773 1 96.81 97 THR A C 1
ATOM 730 O O . THR A 1 97 ? -12.82 -13.445 -6.777 1 96.81 97 THR A O 1
ATOM 733 N N . SER A 1 98 ? -11.461 -11.992 -5.754 1 96.19 98 SER A N 1
ATOM 734 C CA . SER A 1 98 ? -11.227 -11.266 -7 1 96.19 98 SER A CA 1
ATOM 735 C C . SER A 1 98 ? -9.867 -10.578 -6.992 1 96.19 98 SER A C 1
ATOM 737 O O . SER A 1 98 ? -9.414 -10.094 -5.953 1 96.19 98 SER A O 1
ATOM 739 N N . LEU A 1 99 ? -9.203 -10.5 -8.188 1 96.69 99 LEU A N 1
ATOM 740 C CA . LEU A 1 99 ? -7.941 -9.781 -8.344 1 96.69 99 LEU A CA 1
ATOM 741 C C . LEU A 1 99 ? -7.945 -8.953 -9.625 1 96.69 99 LEU A C 1
ATOM 743 O O . LEU A 1 99 ? -8.461 -9.398 -10.656 1 96.69 99 LEU A O 1
ATOM 747 N N . SER A 1 100 ? -7.406 -7.828 -9.586 1 95.56 100 SER A N 1
ATOM 748 C CA . SER A 1 100 ? -7.172 -6.961 -10.734 1 95.56 100 SER A CA 1
ATOM 749 C C . SER A 1 100 ? -5.793 -6.309 -10.664 1 95.56 100 SER A C 1
ATOM 751 O O . SER A 1 100 ? -5.316 -5.973 -9.578 1 95.56 100 SER A O 1
ATOM 753 N N . PHE A 1 101 ? -5.18 -6.074 -11.844 1 96.88 101 PHE A N 1
ATOM 754 C CA . PHE A 1 101 ? -3.863 -5.449 -11.938 1 96.88 101 PHE A CA 1
ATOM 755 C C . PHE A 1 101 ? -3.857 -4.352 -12.992 1 96.88 101 PHE A C 1
ATOM 757 O O . PHE A 1 101 ? -4.453 -4.512 -14.062 1 96.88 101 PHE A O 1
ATOM 764 N N . ARG A 1 102 ? -3.242 -3.314 -12.719 1 97.06 102 ARG A N 1
ATOM 765 C CA . ARG A 1 102 ? -2.98 -2.281 -13.711 1 97.06 102 ARG A CA 1
ATOM 766 C C . ARG A 1 102 ? -1.498 -2.225 -14.07 1 97.06 102 ARG A C 1
ATOM 768 O O . ARG A 1 102 ? -0.64 -2.314 -13.188 1 97.06 102 ARG A O 1
ATOM 775 N N . THR A 1 103 ? -1.165 -2.068 -15.336 1 96.62 103 THR A N 1
ATOM 776 C CA . THR A 1 103 ? 0.208 -2.025 -15.828 1 96.62 103 THR A CA 1
ATOM 777 C C . THR A 1 103 ? 0.464 -0.737 -16.609 1 96.62 103 THR A C 1
ATOM 779 O O . THR A 1 103 ? -0.468 0.016 -16.891 1 96.62 103 THR A O 1
ATOM 782 N N . THR A 1 104 ? 1.746 -0.391 -16.766 1 94.25 104 THR A N 1
ATOM 783 C CA . THR A 1 104 ? 2.143 0.869 -17.391 1 94.25 104 THR A CA 1
ATOM 784 C C . THR A 1 104 ? 1.88 0.838 -18.891 1 94.25 104 THR A C 1
ATOM 786 O O . THR A 1 104 ? 1.857 1.884 -19.547 1 94.25 104 THR A O 1
ATOM 789 N N . ASP A 1 105 ? 1.925 -0.227 -19.406 1 86.88 105 ASP A N 1
ATOM 790 C CA . ASP A 1 105 ? 1.68 -0.276 -20.844 1 86.88 105 ASP A CA 1
ATOM 791 C C . ASP A 1 105 ? 0.206 -0.03 -21.156 1 86.88 105 ASP A C 1
ATOM 793 O O . ASP A 1 105 ? -0.664 -0.288 -20.328 1 86.88 105 ASP A O 1
ATOM 797 N N . ALA A 1 106 ? -0.159 0.979 -22 1 61.34 106 ALA A N 1
ATOM 798 C CA . ALA A 1 106 ? -1.462 1.523 -22.375 1 61.34 106 ALA A CA 1
ATOM 799 C C . ALA A 1 106 ? -2.594 0.747 -21.703 1 61.34 106 ALA A C 1
ATOM 801 O O . ALA A 1 106 ? -2.359 -0.289 -21.078 1 61.34 106 ALA A O 1
ATOM 802 N N . PRO A 1 107 ? -4.082 1.169 -21.844 1 61.62 107 PRO A N 1
ATOM 803 C CA . PRO A 1 107 ? -5.246 1.1 -20.953 1 61.62 107 PRO A CA 1
ATOM 804 C C . PRO A 1 107 ? -5.441 -0.289 -20.344 1 61.62 107 PRO A C 1
ATOM 806 O O . PRO A 1 107 ? -6.574 -0.769 -20.25 1 61.62 107 PRO A O 1
ATOM 809 N N . ARG A 1 108 ? -4.191 -0.919 -19.984 1 65.88 108 ARG A N 1
ATOM 810 C CA . ARG A 1 108 ? -4.504 -2.33 -19.781 1 65.88 108 ARG A CA 1
ATOM 811 C C . ARG A 1 108 ? -4.742 -2.633 -18.312 1 65.88 108 ARG A C 1
ATOM 813 O O . ARG A 1 108 ? -3.863 -2.412 -17.469 1 65.88 108 ARG A O 1
ATOM 820 N N . HIS A 1 109 ? -5.867 -2.73 -18 1 86.88 109 HIS A N 1
ATOM 821 C CA . HIS A 1 109 ? -6.414 -3.367 -16.797 1 86.88 109 HIS A CA 1
ATOM 822 C C . HIS A 1 109 ? -6.555 -4.875 -17 1 86.88 109 HIS A C 1
ATOM 824 O O . HIS A 1 109 ? -7.047 -5.328 -18.031 1 86.88 109 HIS A O 1
ATOM 830 N N . HIS A 1 110 ? -5.848 -5.574 -16.203 1 93.25 110 HIS A N 1
ATOM 831 C CA . HIS A 1 110 ? -5.996 -7.023 -16.203 1 93.25 110 HIS A CA 1
ATOM 832 C C . HIS A 1 110 ? -6.945 -7.48 -15.094 1 93.25 110 HIS A C 1
ATOM 834 O O . HIS A 1 110 ? -6.699 -7.234 -13.914 1 93.25 110 HIS A O 1
ATOM 840 N N . GLY A 1 111 ? -7.98 -8.234 -15.492 1 91 111 GLY A N 1
ATOM 841 C CA . GLY A 1 111 ? -9.023 -8.625 -14.562 1 91 111 GLY A CA 1
ATOM 842 C C . GLY A 1 111 ? -10.297 -7.816 -14.719 1 91 111 GLY A C 1
ATOM 843 O O . GLY A 1 111 ? -10.453 -7.074 -15.688 1 91 111 GLY A O 1
ATOM 844 N N . PRO A 1 112 ? -11.117 -7.953 -13.766 1 92.25 112 PRO A N 1
ATOM 845 C CA . PRO A 1 112 ? -11.047 -8.789 -12.562 1 92.25 112 PRO A CA 1
ATOM 846 C C . PRO A 1 112 ? -11.055 -10.281 -12.883 1 92.25 112 PRO A C 1
ATOM 848 O O . PRO A 1 112 ? -11.766 -10.711 -13.805 1 92.25 112 PRO A O 1
ATOM 851 N N . PHE A 1 113 ? -10.203 -10.953 -12.25 1 95 113 PHE A N 1
ATOM 852 C CA . PHE A 1 113 ? -10.234 -12.406 -12.188 1 95 113 PHE A CA 1
ATOM 853 C C . PHE A 1 113 ? -11.078 -12.883 -11.016 1 95 113 PHE A C 1
ATOM 855 O O . PHE A 1 113 ? -11.117 -12.227 -9.969 1 95 113 PHE A O 1
ATOM 862 N N . GLY A 1 114 ? -11.711 -13.984 -11.148 1 95.06 114 GLY A N 1
ATOM 863 C CA . GLY A 1 114 ? -12.461 -14.539 -10.039 1 95.06 114 GLY A CA 1
ATOM 864 C C . GLY A 1 114 ? -13.93 -14.156 -10.055 1 95.06 114 GLY A C 1
ATOM 865 O O . GLY A 1 114 ? -14.602 -14.305 -11.078 1 95.06 114 GLY A O 1
ATOM 866 N N . LYS A 1 115 ? -14.359 -13.68 -8.898 1 90.81 115 LYS A N 1
ATOM 867 C CA . LYS A 1 115 ? -15.766 -13.383 -8.664 1 90.81 115 LYS A CA 1
ATOM 868 C C . LYS A 1 115 ? -16.25 -12.258 -9.578 1 90.81 115 LYS A C 1
ATOM 870 O O . LYS A 1 115 ? -15.555 -11.258 -9.75 1 90.81 115 LYS A O 1
ATOM 875 N N . VAL A 1 116 ? -17.391 -12.531 -10.062 1 82.81 116 VAL A N 1
ATOM 876 C CA . VAL A 1 116 ? -18.016 -11.508 -10.891 1 82.81 116 VAL A CA 1
ATOM 877 C C . VAL A 1 116 ? -18.734 -10.5 -10 1 82.81 116 VAL A C 1
ATOM 879 O O . VAL A 1 116 ? -19.469 -10.883 -9.086 1 82.81 116 VAL A O 1
ATOM 882 N N . ARG A 1 117 ? -18.625 -9.281 -10.102 1 77.44 117 ARG A N 1
ATOM 883 C CA . ARG A 1 117 ? -19.266 -8.164 -9.414 1 77.44 117 ARG A CA 1
ATOM 884 C C . ARG A 1 117 ? -19.047 -8.242 -7.91 1 77.44 117 ARG A C 1
ATOM 886 O O . ARG A 1 117 ? -20 -8.297 -7.133 1 77.44 117 ARG A O 1
ATOM 893 N N . PRO A 1 118 ? -17.812 -8.5 -7.512 1 72.69 118 PRO A N 1
ATOM 894 C CA . PRO A 1 118 ? -17.578 -8.445 -6.066 1 72.69 118 PRO A CA 1
ATOM 895 C C . PRO A 1 118 ? -18.047 -7.129 -5.449 1 72.69 118 PRO A C 1
ATOM 897 O O . PRO A 1 118 ? -17.938 -6.074 -6.078 1 72.69 118 PRO A O 1
ATOM 900 N N . ALA A 1 119 ? -18.969 -7.223 -4.383 1 68.5 119 ALA A N 1
ATOM 901 C CA . ALA A 1 119 ? -19.562 -6.012 -3.822 1 68.5 119 ALA A CA 1
ATOM 902 C C . ALA A 1 119 ? -19.016 -5.734 -2.422 1 68.5 119 ALA A C 1
ATOM 904 O O . ALA A 1 119 ? -18.719 -6.668 -1.671 1 68.5 119 ALA A O 1
ATOM 905 N N . THR A 1 120 ? -18.812 -4.371 -2.186 1 64.94 120 THR A N 1
ATOM 906 C CA . THR A 1 120 ? -18.469 -3.932 -0.841 1 64.94 120 THR A CA 1
ATOM 907 C C . THR A 1 120 ? -19.578 -4.27 0.15 1 64.94 120 THR A C 1
ATOM 909 O O . THR A 1 120 ? -20.766 -4.172 -0.178 1 64.94 120 THR A O 1
ATOM 912 N N . GLY A 1 121 ? -19.359 -4.82 1.295 1 67.69 121 GLY A N 1
ATOM 913 C CA . GLY A 1 121 ? -20.297 -5.305 2.309 1 67.69 121 GLY A CA 1
ATOM 914 C C . GLY A 1 121 ? -20.172 -6.797 2.561 1 67.69 121 GLY A C 1
ATOM 915 O O . GLY A 1 121 ? -20.062 -7.23 3.709 1 67.69 121 GLY A O 1
ATOM 916 N N . SER A 1 122 ? -20.172 -7.488 1.445 1 76.38 122 SER A N 1
ATOM 917 C CA . SER A 1 122 ? -19.969 -8.922 1.626 1 76.38 122 SER A CA 1
ATOM 918 C C . SER A 1 122 ? -18.5 -9.289 1.515 1 76.38 122 SER A C 1
ATOM 920 O O . SER A 1 122 ? -18 -10.133 2.262 1 76.38 122 SER A O 1
ATOM 922 N N . ASP A 1 123 ? -17.828 -8.633 0.621 1 88.88 123 ASP A N 1
ATOM 923 C CA . ASP A 1 123 ? -16.391 -8.797 0.433 1 88.88 123 ASP A CA 1
ATOM 924 C C . ASP A 1 123 ? -15.641 -7.52 0.786 1 88.88 123 ASP A C 1
ATOM 926 O O . ASP A 1 123 ? -16.172 -6.418 0.639 1 88.88 123 ASP A O 1
ATOM 930 N N . THR A 1 124 ? -14.562 -7.691 1.325 1 90.62 124 THR A N 1
ATOM 931 C CA . THR A 1 124 ? -13.734 -6.539 1.674 1 90.62 124 THR A CA 1
ATOM 932 C C . THR A 1 124 ? -12.797 -6.18 0.525 1 90.62 124 THR A C 1
ATOM 934 O O . THR A 1 124 ? -12.109 -7.047 -0.018 1 90.62 124 THR A O 1
ATOM 937 N N . TYR A 1 125 ? -12.93 -4.965 0.18 1 93.19 125 TYR A N 1
ATOM 938 C CA . TYR A 1 125 ? -12.102 -4.434 -0.898 1 93.19 125 TYR A CA 1
ATOM 939 C C . TYR A 1 125 ? -10.711 -4.078 -0.392 1 93.19 125 TYR A C 1
ATOM 941 O O . TYR A 1 125 ? -10.555 -3.621 0.741 1 93.19 125 TYR A O 1
ATOM 949 N N . PHE A 1 126 ? -9.648 -4.34 -1.214 1 95.75 126 PHE A N 1
ATOM 950 C CA . PHE A 1 126 ? -8.297 -3.859 -0.951 1 95.75 126 PHE A CA 1
ATOM 951 C C . PHE A 1 126 ? -7.656 -3.322 -2.225 1 95.75 126 PHE A C 1
ATOM 953 O O . PHE A 1 126 ? -8.062 -3.689 -3.33 1 95.75 126 PHE A O 1
ATOM 960 N N . ARG A 1 127 ? -6.75 -2.439 -1.99 1 97.12 127 ARG A N 1
ATOM 961 C CA . ARG A 1 127 ? -6.105 -1.805 -3.137 1 97.12 127 ARG A CA 1
ATOM 962 C C . ARG A 1 127 ? -4.73 -1.264 -2.762 1 97.12 127 ARG A C 1
ATOM 964 O O . ARG A 1 127 ? -4.547 -0.714 -1.674 1 97.12 127 ARG A O 1
ATOM 971 N N . VAL A 1 128 ? -3.785 -1.494 -3.635 1 98.12 128 VAL A N 1
ATOM 972 C CA . VAL A 1 128 ? -2.443 -0.928 -3.525 1 98.12 128 VAL A CA 1
ATOM 973 C C . VAL A 1 128 ? -2.125 -0.111 -4.777 1 98.12 128 VAL A C 1
ATOM 975 O O . VAL A 1 128 ? -1.436 -0.591 -5.68 1 98.12 128 VAL A O 1
ATOM 978 N N . PRO A 1 129 ? -2.609 1.087 -4.82 1 98.06 129 PRO A N 1
ATOM 979 C CA . PRO A 1 129 ? -2.309 1.978 -5.945 1 98.06 129 PRO A CA 1
ATOM 980 C C . PRO A 1 129 ? -0.963 2.684 -5.793 1 98.06 129 PRO A C 1
ATOM 982 O O . PRO A 1 129 ? -0.772 3.461 -4.855 1 98.06 129 PRO A O 1
ATOM 985 N N . LEU A 1 130 ? -0.089 2.441 -6.758 1 97.75 130 LEU A N 1
ATOM 986 C CA . LEU A 1 130 ? 1.233 3.053 -6.668 1 97.75 130 LEU A CA 1
ATOM 987 C C . LEU A 1 130 ? 1.299 4.332 -7.496 1 97.75 130 LEU A C 1
ATOM 989 O O . LEU A 1 130 ? 0.929 4.332 -8.672 1 97.75 130 LEU A O 1
ATOM 993 N N . MET A 1 131 ? 1.715 5.371 -6.84 1 97.19 131 MET A N 1
ATOM 994 C CA . MET A 1 131 ? 1.993 6.621 -7.539 1 97.19 131 MET A CA 1
ATOM 995 C C . MET A 1 131 ? 3.445 6.672 -8 1 97.19 131 MET A C 1
ATOM 997 O O . MET A 1 131 ? 3.771 7.383 -8.961 1 97.19 131 MET A O 1
ATOM 1001 N N . HIS A 1 132 ? 4.316 6.051 -7.281 1 96.62 132 HIS A N 1
ATOM 1002 C CA . HIS A 1 132 ? 5.719 5.855 -7.629 1 96.62 132 HIS A CA 1
ATOM 1003 C C . HIS A 1 132 ? 6.207 4.48 -7.188 1 96.62 132 HIS A C 1
ATOM 1005 O O . HIS A 1 132 ? 6.023 4.09 -6.031 1 96.62 132 HIS A O 1
ATOM 1011 N N . GLY A 1 133 ? 6.84 3.76 -8.078 1 96.31 133 GLY A N 1
ATOM 1012 C CA . GLY A 1 133 ? 7.289 2.398 -7.828 1 96.31 133 GLY A CA 1
ATOM 1013 C C . GLY A 1 133 ? 6.512 1.36 -8.617 1 96.31 133 GLY A C 1
ATOM 1014 O O . GLY A 1 133 ? 5.668 1.705 -9.445 1 96.31 133 GLY A O 1
ATOM 1015 N N . SER A 1 134 ? 6.848 0.087 -8.438 1 97.5 134 SER A N 1
ATOM 1016 C CA . SER A 1 134 ? 6.184 -1.016 -9.117 1 97.5 134 SER A CA 1
ATOM 1017 C C . SER A 1 134 ? 6.203 -2.285 -8.273 1 97.5 134 SER A C 1
ATOM 1019 O O . SER A 1 134 ? 7.105 -2.48 -7.461 1 97.5 134 SER A O 1
ATOM 1021 N N . ILE A 1 135 ? 5.207 -3.072 -8.469 1 98.44 135 ILE A N 1
ATOM 1022 C CA . ILE A 1 135 ? 5.18 -4.391 -7.848 1 98.44 135 ILE A CA 1
ATOM 1023 C C . ILE A 1 135 ? 6.148 -5.324 -8.578 1 98.44 135 ILE A C 1
ATOM 1025 O O . ILE A 1 135 ? 6.086 -5.465 -9.797 1 98.44 135 ILE A O 1
ATOM 1029 N N . VAL A 1 136 ? 7.023 -5.953 -7.789 1 98.5 136 VAL A N 1
ATOM 1030 C CA . VAL A 1 136 ? 8.086 -6.695 -8.461 1 98.5 136 VAL A CA 1
ATOM 1031 C C . VAL A 1 136 ? 8.047 -8.164 -8.023 1 98.5 136 VAL A C 1
ATOM 1033 O O . VAL A 1 136 ? 8.789 -8.992 -8.555 1 98.5 136 VAL A O 1
ATOM 1036 N N . ALA A 1 137 ? 7.27 -8.5 -7.117 1 98.62 137 ALA A N 1
ATOM 1037 C CA . ALA A 1 137 ? 7.02 -9.859 -6.656 1 98.62 137 ALA A CA 1
ATOM 1038 C C . ALA A 1 137 ? 5.816 -9.914 -5.723 1 98.62 137 ALA A C 1
ATOM 1040 O O . ALA A 1 137 ? 5.262 -8.875 -5.355 1 98.62 137 ALA A O 1
ATOM 1041 N N . PHE A 1 138 ? 5.418 -11.133 -5.355 1 98.81 138 PHE A N 1
ATOM 1042 C CA . PHE A 1 138 ? 4.277 -11.305 -4.465 1 98.81 138 PHE A CA 1
ATOM 1043 C C . PHE A 1 138 ? 4.637 -12.219 -3.299 1 98.81 138 PHE A C 1
ATOM 1045 O O . PHE A 1 138 ? 5.652 -12.922 -3.342 1 98.81 138 PHE A O 1
ATOM 1052 N N . CYS A 1 139 ? 3.891 -12.133 -2.297 1 98.81 139 CYS A N 1
ATOM 1053 C CA . CYS A 1 139 ? 3.779 -13.109 -1.222 1 98.81 139 CYS A CA 1
ATOM 1054 C C . CYS A 1 139 ? 2.324 -13.492 -0.98 1 98.81 139 CYS A C 1
ATOM 1056 O O . CYS A 1 139 ? 1.413 -12.82 -1.463 1 98.81 139 CYS A O 1
ATOM 1058 N N . ALA A 1 140 ? 2.088 -14.617 -0.281 1 98.69 140 ALA A N 1
ATOM 1059 C CA . ALA A 1 140 ? 0.71 -15.094 -0.204 1 98.69 140 ALA A CA 1
ATOM 1060 C C . ALA A 1 140 ? 0.532 -16.078 0.955 1 98.69 140 ALA A C 1
ATOM 1062 O O . ALA A 1 140 ? 1.492 -16.391 1.66 1 98.69 140 ALA A O 1
ATOM 1063 N N . GLN A 1 141 ? -0.676 -16.312 1.262 1 98.69 141 GLN A N 1
ATOM 1064 C CA . GLN A 1 141 ? -1.114 -17.516 1.958 1 98.69 141 GLN A CA 1
ATOM 1065 C C . GLN A 1 141 ? -2.07 -18.344 1.095 1 98.69 141 GLN A C 1
ATOM 1067 O O . GLN A 1 141 ? -2.92 -17.781 0.398 1 98.69 141 GLN A O 1
ATOM 1072 N N . ALA A 1 142 ? -1.784 -19.641 1.126 1 98.31 142 ALA A N 1
ATOM 1073 C CA . ALA A 1 142 ? -2.58 -20.438 0.194 1 98.31 142 ALA A CA 1
ATOM 1074 C C . ALA A 1 142 ? -2.721 -21.875 0.679 1 98.31 142 ALA A C 1
ATOM 1076 O O . ALA A 1 142 ? -1.8 -22.422 1.29 1 98.31 142 ALA A O 1
ATOM 1077 N N . ASP A 1 143 ? -3.818 -22.453 0.517 1 97 143 ASP A N 1
ATOM 1078 C CA . ASP A 1 143 ? -4.055 -23.891 0.527 1 97 143 ASP A CA 1
ATOM 1079 C C . ASP A 1 143 ? -4.586 -24.375 -0.823 1 97 143 ASP A C 1
ATOM 1081 O O . ASP A 1 143 ? -3.93 -24.203 -1.852 1 97 143 ASP A O 1
ATOM 1085 N N . ASP A 1 144 ? -5.914 -24.844 -0.861 1 95.12 144 ASP A N 1
ATOM 1086 C CA . ASP A 1 144 ? -6.449 -25.203 -2.168 1 95.12 144 ASP A CA 1
ATOM 1087 C C . ASP A 1 144 ? -6.723 -23.969 -3.018 1 95.12 144 ASP A C 1
ATOM 1089 O O . ASP A 1 144 ? -6.684 -24.031 -4.25 1 95.12 144 ASP A O 1
ATOM 1093 N N . TYR A 1 145 ? -6.91 -22.812 -2.311 1 96.62 145 TYR A N 1
ATOM 1094 C CA . TYR A 1 145 ? -7.156 -21.516 -2.932 1 96.62 145 TYR A CA 1
ATOM 1095 C C . TYR A 1 145 ? -6.23 -20.453 -2.355 1 96.62 145 TYR A C 1
ATOM 1097 O O . TYR A 1 145 ? -5.523 -20.703 -1.377 1 96.62 145 TYR A O 1
ATOM 1105 N N . LEU A 1 146 ? -6.203 -19.359 -2.957 1 98 146 LEU A N 1
ATOM 1106 C CA . LEU A 1 146 ? -5.445 -18.234 -2.418 1 98 146 LEU A CA 1
ATOM 1107 C C . LEU A 1 146 ? -6.215 -17.547 -1.29 1 98 146 LEU A C 1
ATOM 1109 O O . LEU A 1 146 ? -7.312 -17.031 -1.506 1 98 146 LEU A O 1
ATOM 1113 N N . SER A 1 147 ? -5.684 -17.578 -0.103 1 98.38 147 SER A N 1
ATOM 1114 C CA . SER A 1 147 ? -6.375 -16.984 1.039 1 98.38 147 SER A CA 1
ATOM 1115 C C . SER A 1 147 ? -5.965 -15.531 1.242 1 98.38 147 SER A C 1
ATOM 1117 O O . SER A 1 147 ? -6.762 -14.719 1.711 1 98.38 147 SER A O 1
ATOM 1119 N N . ALA A 1 148 ? -4.691 -15.25 0.924 1 98.69 148 ALA A N 1
ATOM 1120 C CA . ALA A 1 148 ? -4.207 -13.883 1.104 1 98.69 148 ALA A CA 1
ATOM 1121 C C . ALA A 1 148 ? -3.094 -13.562 0.111 1 98.69 148 ALA A C 1
ATOM 1123 O O . ALA A 1 148 ? -2.451 -14.469 -0.425 1 98.69 148 ALA A O 1
ATOM 1124 N N . ILE A 1 149 ? -2.9 -12.297 -0.112 1 98.81 149 ILE A N 1
ATOM 1125 C CA . ILE A 1 149 ? -1.855 -11.875 -1.041 1 98.81 149 ILE A CA 1
ATOM 1126 C C . ILE A 1 149 ? -1.175 -10.617 -0.52 1 98.81 149 ILE A C 1
ATOM 1128 O O . ILE A 1 149 ? -1.793 -9.812 0.186 1 98.81 149 ILE A O 1
ATOM 1132 N N . GLY A 1 150 ? 0.053 -10.461 -0.739 1 98.75 150 GLY A N 1
ATOM 1133 C CA . GLY A 1 150 ? 0.865 -9.273 -0.536 1 98.75 150 GLY A CA 1
ATOM 1134 C C . GLY A 1 150 ? 1.798 -8.977 -1.695 1 98.75 150 GLY A C 1
ATOM 1135 O O . GLY A 1 150 ? 1.829 -9.727 -2.676 1 98.75 150 GLY A O 1
ATOM 1136 N N . ALA A 1 151 ? 2.523 -7.891 -1.592 1 98.81 151 ALA A N 1
ATOM 1137 C CA . ALA A 1 151 ? 3.336 -7.469 -2.73 1 98.81 151 ALA A CA 1
ATOM 1138 C C . ALA A 1 151 ? 4.68 -6.91 -2.27 1 98.81 151 ALA A C 1
ATOM 1140 O O . ALA A 1 151 ? 4.754 -6.223 -1.247 1 98.81 151 ALA A O 1
ATOM 1141 N N . TYR A 1 152 ? 5.691 -7.223 -3.023 1 98.56 152 TYR A N 1
ATOM 1142 C CA . TYR A 1 152 ? 6.973 -6.531 -2.957 1 98.56 152 TYR A CA 1
ATOM 1143 C C . TYR A 1 152 ? 6.996 -5.336 -3.9 1 98.56 152 TYR A C 1
ATOM 1145 O O . TYR A 1 152 ? 6.648 -5.457 -5.078 1 98.56 152 TYR A O 1
ATOM 1153 N N . ILE A 1 153 ? 7.379 -4.207 -3.393 1 98.25 153 ILE A N 1
ATOM 1154 C CA . ILE A 1 153 ? 7.371 -2.988 -4.195 1 98.25 153 ILE A CA 1
ATOM 1155 C C . ILE A 1 153 ? 8.773 -2.381 -4.227 1 98.25 153 ILE A C 1
ATOM 1157 O O . ILE A 1 153 ? 9.453 -2.328 -3.201 1 98.25 153 ILE A O 1
ATOM 1161 N N . LYS A 1 154 ? 9.133 -2.002 -5.371 1 96.19 154 LYS A N 1
ATOM 1162 C CA . LYS A 1 154 ? 10.445 -1.388 -5.574 1 96.19 154 LYS A CA 1
ATOM 1163 C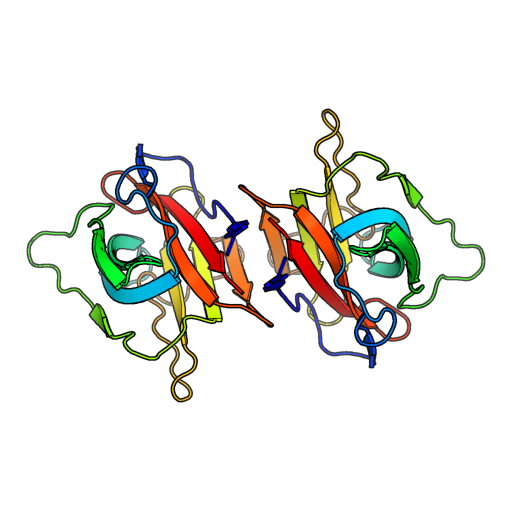 C . LYS A 1 154 ? 10.312 -0.044 -6.285 1 96.19 154 LYS A C 1
ATOM 1165 O O . LYS A 1 154 ? 9.391 0.158 -7.082 1 96.19 154 LYS A O 1
ATOM 1170 N N . ASN A 1 155 ? 11.188 0.907 -5.922 1 90.88 155 ASN A N 1
ATOM 1171 C CA . ASN A 1 155 ? 11.25 2.188 -6.617 1 90.88 155 ASN A CA 1
ATOM 1172 C C . ASN A 1 155 ? 11.984 2.062 -7.953 1 90.88 155 ASN A C 1
ATOM 1174 O O . ASN A 1 155 ? 12.844 1.196 -8.117 1 90.88 155 ASN A O 1
ATOM 1178 N N . MET B 1 1 ? 18.703 6.051 -0.73 1 56.53 1 MET B N 1
ATOM 1179 C CA . MET B 1 1 ? 17.688 5.016 -0.536 1 56.53 1 MET B CA 1
ATOM 1180 C C . MET B 1 1 ? 16.312 5.492 -1.015 1 56.53 1 MET B C 1
ATOM 1182 O O . MET B 1 1 ? 15.906 6.613 -0.71 1 56.53 1 MET B O 1
ATOM 1186 N N . SER B 1 2 ?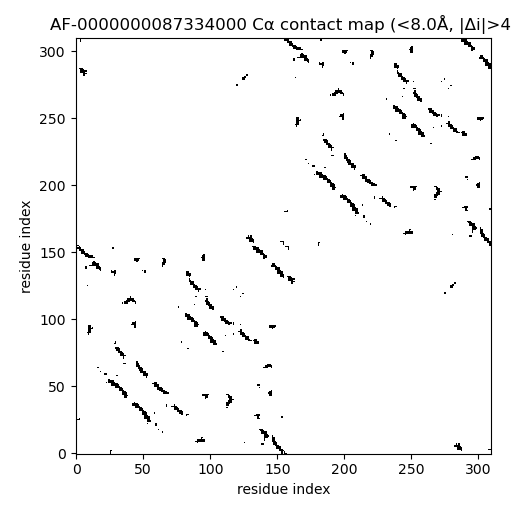 15.648 4.883 -2.053 1 82.94 2 SER B N 1
ATOM 1187 C CA . SER B 1 2 ? 14.531 5.387 -2.842 1 82.94 2 SER B CA 1
ATOM 1188 C C . SER B 1 2 ? 13.195 5.027 -2.201 1 82.94 2 SER B C 1
ATOM 1190 O O . SER B 1 2 ? 13.117 4.105 -1.386 1 82.94 2 SER B O 1
ATOM 1192 N N . THR B 1 3 ? 12.289 5.879 -2.141 1 93.69 3 THR B N 1
ATOM 1193 C CA . THR B 1 3 ? 10.953 5.754 -1.561 1 93.69 3 THR B CA 1
ATOM 1194 C C . THR B 1 3 ? 9.938 5.355 -2.625 1 93.69 3 THR B C 1
ATOM 1196 O O . THR B 1 3 ? 10.125 5.645 -3.809 1 93.69 3 THR B O 1
ATOM 1199 N N . VAL B 1 4 ? 9.055 4.535 -2.207 1 97.19 4 VAL B N 1
ATOM 1200 C CA . VAL B 1 4 ? 7.875 4.305 -3.039 1 97.19 4 VAL B CA 1
ATOM 1201 C C . VAL B 1 4 ? 6.715 5.16 -2.535 1 97.19 4 VAL B C 1
ATOM 1203 O O . VAL B 1 4 ? 6.723 5.613 -1.39 1 97.19 4 VAL B O 1
ATOM 1206 N N . LYS B 1 5 ? 5.883 5.516 -3.475 1 97.88 5 LYS B N 1
ATOM 1207 C CA . LYS B 1 5 ? 4.703 6.312 -3.146 1 97.88 5 LYS B CA 1
ATOM 1208 C C . LYS B 1 5 ? 3.42 5.539 -3.439 1 97.88 5 LYS B C 1
ATOM 1210 O O . LYS B 1 5 ? 3.238 5.02 -4.543 1 97.88 5 LYS B O 1
ATOM 1215 N N . VAL B 1 6 ? 2.564 5.398 -2.398 1 98.69 6 VAL B N 1
ATOM 1216 C CA . VAL B 1 6 ? 1.312 4.66 -2.547 1 98.69 6 VAL B CA 1
ATOM 1217 C C . VAL B 1 6 ? 0.131 5.602 -2.312 1 98.69 6 VAL B C 1
ATOM 1219 O O . VAL B 1 6 ? 0.182 6.465 -1.437 1 98.69 6 VAL B O 1
ATOM 1222 N N . GLY B 1 7 ? -0.971 5.449 -2.93 1 98 7 GLY B N 1
ATOM 1223 C CA . GLY B 1 7 ? -2.16 6.285 -2.871 1 98 7 GLY B CA 1
ATOM 1224 C C . GLY B 1 7 ? -2.602 6.789 -4.23 1 98 7 GLY B C 1
ATOM 1225 O O . GLY B 1 7 ? -2.18 6.262 -5.262 1 98 7 GLY B O 1
ATOM 1226 N N . MET B 1 8 ? -3.5 7.676 -4.223 1 97.75 8 MET B N 1
ATOM 1227 C CA . MET B 1 8 ? -4.223 8.344 -3.146 1 97.75 8 MET B CA 1
ATOM 1228 C C . MET B 1 8 ? -5.43 7.523 -2.707 1 97.75 8 MET B C 1
ATOM 1230 O O . MET B 1 8 ? -5.996 6.77 -3.504 1 97.75 8 MET B O 1
ATOM 1234 N N . PHE B 1 9 ? -5.695 7.539 -1.529 1 98.25 9 PHE B N 1
ATOM 1235 C CA . PHE B 1 9 ? -6.949 7.016 -0.997 1 98.25 9 PHE B CA 1
ATOM 1236 C C . PHE B 1 9 ? -7.91 8.148 -0.659 1 98.25 9 PHE B C 1
ATOM 1238 O 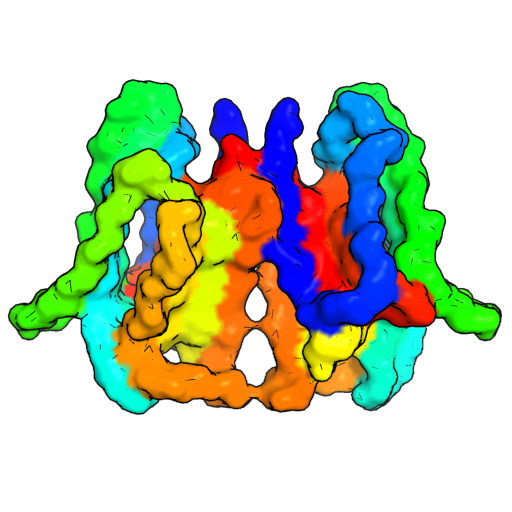O . PHE B 1 9 ? -7.543 9.086 0.052 1 98.25 9 PHE B O 1
ATOM 1245 N N . GLY B 1 10 ? -9.07 8.078 -1.184 1 97.12 10 GLY B N 1
ATOM 1246 C CA . GLY B 1 10 ? -10.055 9.109 -0.891 1 97.12 10 GLY B CA 1
ATOM 1247 C C . GLY B 1 10 ? -10.547 9.828 -2.131 1 97.12 10 GLY B C 1
ATOM 1248 O O . GLY B 1 10 ? -10.688 9.219 -3.193 1 97.12 10 GLY B O 1
ATOM 1249 N N . GLY B 1 11 ? -10.961 11.094 -1.914 1 96.38 11 GLY B N 1
ATOM 1250 C CA . GLY B 1 11 ? -11.547 11.867 -2.996 1 96.38 11 GLY B CA 1
ATOM 1251 C C . GLY B 1 11 ? -10.539 12.734 -3.721 1 96.38 11 GLY B C 1
ATOM 1252 O O . GLY B 1 11 ? -9.336 12.586 -3.529 1 96.38 11 GLY B O 1
ATOM 1253 N N . SER B 1 12 ? -11.055 13.633 -4.578 1 96.31 12 SER B N 1
ATOM 1254 C CA . SER B 1 12 ? -10.18 14.453 -5.418 1 96.31 12 SER B CA 1
ATOM 1255 C C . SER B 1 12 ? -10.398 15.938 -5.152 1 96.31 12 SER B C 1
ATOM 1257 O O . SER B 1 12 ? -10.023 16.781 -5.977 1 96.31 12 SER B O 1
ATOM 1259 N N . LYS B 1 13 ? -10.992 16.188 -4.086 1 96.25 13 LYS B N 1
ATOM 1260 C CA . LYS B 1 13 ? -11.305 17.578 -3.791 1 96.25 13 LYS B CA 1
ATOM 1261 C C . LYS B 1 13 ? -10.078 18.328 -3.264 1 96.25 13 LYS B C 1
ATOM 1263 O O . LYS B 1 13 ? -9.281 17.75 -2.504 1 96.25 13 LYS B O 1
ATOM 1268 N N . GLY B 1 14 ? -9.969 19.609 -3.646 1 97.5 14 GLY B N 1
ATOM 1269 C CA . GLY B 1 14 ? -8.945 20.484 -3.092 1 97.5 14 GLY B CA 1
ATOM 1270 C C . GLY B 1 14 ? -7.621 20.391 -3.826 1 97.5 14 GLY B C 1
ATOM 1271 O O . GLY B 1 14 ? -7.559 19.875 -4.941 1 97.5 14 GLY B O 1
ATOM 1272 N N . ASP B 1 15 ? -6.629 20.938 -3.189 1 97.44 15 ASP B N 1
ATOM 1273 C CA . ASP B 1 15 ? -5.305 21.047 -3.797 1 97.44 15 ASP B CA 1
ATOM 1274 C C . ASP B 1 15 ? -4.457 19.812 -3.467 1 97.44 15 ASP B C 1
ATOM 1276 O O . ASP B 1 15 ? -4.566 19.25 -2.375 1 97.44 15 ASP B O 1
ATOM 1280 N N . VAL B 1 16 ? -3.584 19.5 -4.391 1 97.56 16 VAL B N 1
ATOM 1281 C CA . VAL B 1 16 ? -2.609 18.438 -4.164 1 97.56 16 VAL B CA 1
ATOM 1282 C C . VAL B 1 16 ? -1.519 18.922 -3.217 1 97.56 16 VAL B C 1
ATOM 1284 O O . VAL B 1 16 ? -0.975 20.016 -3.4 1 97.56 16 VAL B O 1
ATOM 1287 N N . CYS B 1 17 ? -1.274 18.219 -2.172 1 98.19 17 CYS B N 1
ATOM 1288 C CA . CYS B 1 17 ? -0.23 18.516 -1.195 1 98.19 17 CYS B CA 1
ATOM 1289 C C . CYS B 1 17 ? 0.858 17.453 -1.228 1 98.19 17 CYS B C 1
ATOM 1291 O O . CYS B 1 17 ? 0.571 16.25 -1.102 1 98.19 17 CYS B O 1
ATOM 1293 N N . ASP B 1 18 ? 2.053 17.891 -1.361 1 98.25 18 ASP B N 1
ATOM 1294 C CA . ASP B 1 18 ? 3.174 16.969 -1.457 1 98.25 18 ASP B CA 1
ATOM 1295 C C . ASP B 1 18 ? 4.426 17.531 -0.799 1 98.25 18 ASP B C 1
ATOM 1297 O O . ASP B 1 18 ? 4.473 18.734 -0.483 1 98.25 18 ASP B O 1
ATOM 1301 N N . ILE B 1 19 ? 5.348 16.656 -0.589 1 98 19 ILE B N 1
ATOM 1302 C CA . ILE B 1 19 ? 6.551 17.125 0.087 1 98 19 ILE B CA 1
ATOM 1303 C C . ILE B 1 19 ? 7.617 17.469 -0.947 1 98 19 ILE B C 1
ATOM 1305 O O . ILE B 1 19 ? 8.734 17.859 -0.59 1 98 19 ILE B O 1
ATOM 1309 N N . THR B 1 20 ? 7.227 17.266 -2.164 1 93.69 20 THR B N 1
ATOM 1310 C CA . THR B 1 20 ? 8.172 17.547 -3.236 1 93.69 20 THR B CA 1
ATOM 1311 C C . THR B 1 20 ? 8.688 18.984 -3.125 1 93.69 20 THR B C 1
ATOM 1313 O O . THR B 1 20 ? 7.906 19.922 -2.98 1 93.69 20 THR B O 1
ATOM 1316 N N . GLY B 1 21 ? 9.969 19.203 -3.186 1 94.19 21 GLY B N 1
ATOM 1317 C CA . GLY B 1 21 ? 10.57 20.531 -3.188 1 94.19 21 GLY B CA 1
ATOM 1318 C C . GLY B 1 21 ? 10.836 21.062 -1.794 1 94.19 21 GLY B C 1
ATOM 1319 O O . GLY B 1 21 ? 11.477 22.109 -1.636 1 94.19 21 GLY B O 1
ATOM 1320 N N . LEU B 1 22 ? 10.344 20.438 -0.742 1 96.88 22 LEU B N 1
ATOM 1321 C CA . LEU B 1 22 ? 10.516 20.938 0.617 1 96.88 22 LEU B CA 1
ATOM 1322 C C . LEU B 1 22 ? 11.922 20.641 1.129 1 96.88 22 LEU B C 1
ATOM 1324 O O . LEU B 1 22 ? 12.406 21.297 2.057 1 96.88 22 LEU B O 1
ATOM 1328 N N . SER B 1 23 ? 12.492 19.578 0.59 1 94.69 23 SER B N 1
ATOM 1329 C CA . SER B 1 23 ? 13.867 19.219 0.895 1 94.69 23 SER B CA 1
ATOM 1330 C C . SER B 1 23 ? 14.594 18.719 -0.353 1 94.69 23 SER B C 1
ATOM 1332 O O . SER B 1 23 ? 13.984 18.141 -1.252 1 94.69 23 SER B O 1
ATOM 1334 N N . SER B 1 24 ? 15.844 18.906 -0.446 1 94.75 24 SER B N 1
ATOM 1335 C CA . SER B 1 24 ? 16.656 18.391 -1.547 1 94.75 24 SER B CA 1
ATOM 1336 C C . SER B 1 24 ? 16.984 16.922 -1.352 1 94.75 24 SER B C 1
ATOM 1338 O O . SER B 1 24 ? 17.547 16.281 -2.244 1 94.75 24 SER B O 1
ATOM 1340 N N . PHE B 1 25 ? 16.625 16.453 -0.19 1 95 25 PHE B N 1
ATOM 1341 C CA . PHE B 1 25 ? 16.969 15.078 0.16 1 95 25 PHE B CA 1
ATOM 1342 C C . PHE B 1 25 ? 15.719 14.25 0.401 1 95 25 PHE B C 1
ATOM 1344 O O . PHE B 1 25 ? 14.656 14.805 0.7 1 95 25 PHE B O 1
ATOM 1351 N N . ALA B 1 26 ? 15.82 12.969 0.248 1 95.25 26 ALA B N 1
ATOM 1352 C CA . ALA B 1 26 ? 14.688 12.055 0.38 1 95.25 26 ALA B CA 1
ATOM 1353 C C . ALA B 1 26 ? 14.25 11.93 1.838 1 95.25 26 ALA B C 1
ATOM 1355 O O . ALA B 1 26 ? 15.086 11.984 2.746 1 95.25 26 ALA B O 1
ATOM 1356 N N . PRO B 1 27 ? 12.93 11.727 2.049 1 97.5 27 PRO B N 1
ATOM 1357 C CA . PRO B 1 27 ? 12.484 11.477 3.422 1 97.5 27 PRO B CA 1
ATOM 1358 C C . PRO B 1 27 ? 12.992 10.148 3.973 1 97.5 27 PRO B C 1
ATOM 1360 O O . PRO B 1 27 ? 13.086 9.164 3.232 1 97.5 27 PRO B O 1
ATOM 1363 N N . SER B 1 28 ? 13.266 10.117 5.25 1 96.81 28 SER B N 1
ATOM 1364 C CA . SER B 1 28 ? 13.867 8.922 5.836 1 96.81 28 SER B CA 1
ATOM 1365 C C . SER B 1 28 ? 13.047 8.406 7.016 1 96.81 28 SER B C 1
ATOM 1367 O O . SER B 1 28 ? 13.039 7.207 7.297 1 96.81 28 SER B O 1
ATOM 1369 N N . SER B 1 29 ? 12.406 9.297 7.754 1 97.62 29 SER B N 1
ATOM 1370 C CA . SER B 1 29 ? 11.594 8.914 8.906 1 97.62 29 SER B CA 1
ATOM 1371 C C . SER B 1 29 ? 10.617 10.016 9.289 1 97.62 29 SER B C 1
ATOM 1373 O O . SER B 1 29 ? 10.703 11.133 8.781 1 97.62 29 SER B O 1
ATOM 1375 N N . LEU B 1 30 ? 9.695 9.68 10.156 1 98.19 30 LEU B N 1
ATOM 1376 C CA . LEU B 1 30 ? 8.781 10.656 10.734 1 98.19 30 LEU B CA 1
ATOM 1377 C C . LEU B 1 30 ? 9.18 10.992 12.164 1 98.19 30 LEU B C 1
ATOM 1379 O O . LEU B 1 30 ? 9.539 10.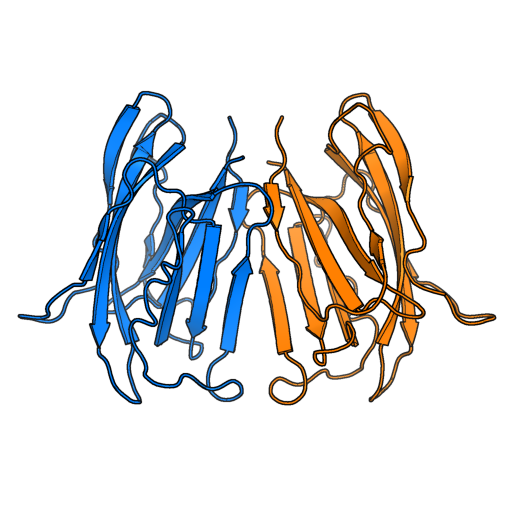109 12.938 1 98.19 30 LEU B O 1
ATOM 1383 N N . ARG B 1 31 ? 9.133 12.219 12.477 1 98.38 31 ARG B N 1
ATOM 1384 C CA . ARG B 1 31 ? 9.422 12.664 13.836 1 98.38 31 ARG B CA 1
ATOM 1385 C C . ARG B 1 31 ? 8.133 12.844 14.633 1 98.38 31 ARG B C 1
ATOM 1387 O O . ARG B 1 31 ? 8.102 12.586 15.844 1 98.38 31 ARG B O 1
ATOM 1394 N N . SER B 1 32 ? 7.129 13.273 13.984 1 98.19 32 SER B N 1
ATOM 1395 C CA . SER B 1 32 ? 5.852 13.508 14.656 1 98.19 32 SER B CA 1
ATOM 1396 C C . SER B 1 32 ? 4.719 13.672 13.648 1 98.19 32 SER B C 1
ATOM 1398 O O . SER B 1 32 ? 4.965 13.914 12.469 1 98.19 32 SER B O 1
ATOM 1400 N N . MET B 1 33 ? 3.529 13.539 14.125 1 97.62 33 MET B N 1
ATOM 1401 C CA . MET B 1 33 ? 2.316 13.852 13.367 1 97.62 33 MET B CA 1
ATOM 1402 C C . MET B 1 33 ? 1.248 14.438 14.281 1 97.62 33 MET B C 1
ATOM 1404 O O . MET B 1 33 ? 1.221 14.148 15.484 1 97.62 33 MET B O 1
ATOM 1408 N N . GLU B 1 34 ? 0.45 15.172 13.75 1 98.12 34 GLU B N 1
ATOM 1409 C CA . GLU B 1 34 ? -0.66 15.82 14.445 1 98.12 34 GLU B CA 1
ATOM 1410 C C . GLU B 1 34 ? -1.931 15.789 13.594 1 98.12 34 GLU B C 1
ATOM 1412 O O . GLU B 1 34 ? -1.901 16.125 12.414 1 98.12 34 GLU B O 1
ATOM 1417 N N . ILE B 1 35 ? -3.068 15.414 14.203 1 98 35 ILE B N 1
ATOM 1418 C CA . ILE B 1 35 ? -4.316 15.234 13.469 1 98 35 ILE B CA 1
ATOM 1419 C C . ILE B 1 35 ? -5.418 16.062 14.117 1 98 35 ILE B C 1
ATOM 1421 O O . ILE B 1 35 ? -5.602 16.031 15.336 1 98 35 ILE B O 1
ATOM 1425 N N . TRP B 1 36 ? -6.07 16.875 13.359 1 98.06 36 TRP B N 1
ATOM 1426 C CA . TRP B 1 36 ? -7.32 17.516 13.734 1 98.06 36 TRP B CA 1
ATOM 1427 C C . TRP B 1 36 ? -8.516 16.797 13.125 1 98.06 36 TRP B C 1
ATOM 1429 O O . TRP B 1 36 ? -8.562 16.578 11.906 1 98.06 36 TRP B O 1
ATOM 1439 N N . SER B 1 37 ? -9.406 16.375 13.914 1 97.06 37 SER B N 1
ATOM 1440 C CA . SER B 1 37 ? -10.562 15.656 13.391 1 97.06 37 SER B CA 1
ATOM 1441 C C . SER B 1 37 ? -11.82 15.969 14.195 1 97.06 37 SER B C 1
ATOM 1443 O O . SER B 1 37 ? -11.727 16.328 15.375 1 97.06 37 SER B O 1
ATOM 1445 N N . THR B 1 38 ? -12.938 15.953 13.523 1 93.19 38 THR B N 1
ATOM 1446 C CA . THR B 1 38 ? -14.227 16.031 14.195 1 93.19 38 THR B CA 1
ATOM 1447 C C . THR B 1 38 ? -14.797 14.648 14.461 1 93.19 38 THR B C 1
ATOM 1449 O O . THR B 1 38 ? -14.945 13.844 13.539 1 93.19 38 THR B O 1
ATOM 1452 N N . PRO B 1 39 ? -15.023 14.5 15.703 1 85.94 39 PRO B N 1
ATOM 1453 C CA . PRO B 1 39 ? -15.594 13.188 16.016 1 85.94 39 PRO B CA 1
ATOM 1454 C C . PRO B 1 39 ? -17.094 13.102 15.711 1 85.94 39 PRO B C 1
ATOM 1456 O O . PRO B 1 39 ? -17.688 14.086 15.258 1 85.94 39 PRO B O 1
ATOM 1459 N N . GLY B 1 40 ? -17.656 11.859 15.812 1 82.44 40 GLY B N 1
ATOM 1460 C CA . GLY B 1 40 ? -19.094 11.672 15.641 1 82.44 40 GLY B CA 1
ATOM 1461 C C . GLY B 1 40 ? -19.438 10.875 14.398 1 82.44 40 GLY B C 1
ATOM 1462 O O . GLY B 1 40 ? -18.547 10.375 13.703 1 82.44 40 GLY B O 1
ATOM 1463 N N . HIS B 1 41 ? -20.734 10.805 14.102 1 77.38 41 HIS B N 1
ATOM 1464 C CA . HIS B 1 41 ? -21.234 9.969 13.016 1 77.38 41 HIS B CA 1
ATOM 1465 C C . HIS B 1 41 ? -20.891 10.57 11.656 1 77.38 41 HIS B C 1
ATOM 1467 O O . HIS B 1 41 ? -20.812 9.852 10.656 1 77.38 41 HIS B O 1
ATOM 1473 N N . GLU B 1 42 ? -20.719 11.844 11.719 1 80.5 42 GLU B N 1
ATOM 1474 C CA . GLU B 1 42 ? -20.344 12.523 10.484 1 80.5 42 GLU B CA 1
ATOM 1475 C C . GLU B 1 42 ? -18.906 13.055 10.555 1 80.5 42 GLU B C 1
ATOM 1477 O O . GLU B 1 42 ? -18.594 14.086 9.969 1 80.5 42 GLU B O 1
ATOM 1482 N N . GLY B 1 43 ? -18.172 12.352 11.281 1 90.81 43 GLY B N 1
ATOM 1483 C CA . GLY B 1 43 ? -16.797 12.781 11.539 1 90.81 43 GLY B CA 1
ATOM 1484 C C . GLY B 1 43 ? -15.938 12.812 10.289 1 90.81 43 GLY B C 1
ATOM 1485 O O . GLY B 1 43 ? -16.188 12.07 9.344 1 90.81 43 GLY B O 1
ATOM 1486 N N . VAL B 1 44 ? -14.953 13.734 10.336 1 95.06 44 VAL B N 1
ATOM 1487 C CA . VAL B 1 44 ? -14.039 13.938 9.219 1 95.06 44 VAL B CA 1
ATOM 1488 C C . VAL B 1 44 ? -12.664 14.328 9.734 1 95.06 44 VAL B C 1
ATOM 1490 O O . VAL B 1 44 ? -12.531 14.812 10.867 1 95.06 44 VAL B O 1
ATOM 1493 N N . ILE B 1 45 ? -11.711 14.062 8.969 1 98 45 ILE B N 1
ATOM 1494 C CA . ILE B 1 45 ? -10.367 14.547 9.273 1 98 45 ILE B CA 1
ATOM 1495 C C . ILE B 1 45 ? -10.211 15.984 8.773 1 98 45 ILE B C 1
ATOM 1497 O O . ILE B 1 45 ? -10.242 16.234 7.566 1 98 45 ILE B O 1
ATOM 1501 N N . ASN B 1 46 ? -10.039 16.891 9.664 1 98 46 ASN B N 1
ATOM 1502 C CA . ASN B 1 46 ? -9.961 18.297 9.312 1 98 46 ASN B CA 1
ATOM 1503 C C . ASN B 1 46 ? -8.594 18.656 8.734 1 98 46 ASN B C 1
ATOM 1505 O O . ASN B 1 46 ? -8.508 19.344 7.715 1 98 46 ASN B O 1
ATOM 1509 N N . ALA B 1 47 ? -7.582 18.156 9.383 1 98.5 47 ALA B N 1
ATOM 1510 C CA . ALA B 1 47 ? -6.242 18.562 8.961 1 98.5 47 ALA B CA 1
ATOM 1511 C C . ALA B 1 47 ? -5.191 17.578 9.492 1 98.5 47 ALA B C 1
ATOM 1513 O O . ALA B 1 47 ? -5.418 16.906 10.5 1 98.5 47 ALA B O 1
ATOM 1514 N N . ILE B 1 48 ? -4.086 17.531 8.805 1 98.69 48 ILE B N 1
ATOM 1515 C CA . ILE B 1 48 ? -2.938 16.734 9.242 1 98.69 48 ILE B CA 1
ATOM 1516 C C . ILE B 1 48 ? -1.668 17.578 9.133 1 98.69 48 ILE B C 1
ATOM 1518 O O . ILE B 1 48 ? -1.504 18.344 8.172 1 98.69 48 ILE B O 1
ATOM 1522 N N . ARG B 1 49 ? -0.844 17.5 10.086 1 98.69 49 ARG B N 1
ATOM 1523 C CA . ARG B 1 49 ? 0.507 18.047 10.102 1 98.69 49 ARG B CA 1
ATOM 1524 C C . ARG B 1 49 ? 1.528 16.984 10.492 1 98.69 49 ARG B C 1
ATOM 1526 O O . ARG B 1 49 ? 1.228 16.094 11.289 1 98.69 49 ARG B O 1
ATOM 1533 N N . PHE B 1 50 ? 2.742 17.078 9.891 1 98.81 50 PHE B N 1
ATOM 1534 C CA . PHE B 1 50 ? 3.771 16.125 10.305 1 98.81 50 PHE B CA 1
ATOM 1535 C C . PHE B 1 50 ? 5.164 16.719 10.102 1 98.81 50 PHE B C 1
ATOM 1537 O O . PHE B 1 50 ? 5.32 17.719 9.398 1 98.81 50 PHE B O 1
ATOM 1544 N N . THR B 1 51 ? 6.078 16.188 10.789 1 98.81 51 THR B N 1
ATOM 1545 C CA . THR B 1 51 ? 7.496 16.484 10.602 1 98.81 51 THR B CA 1
ATOM 1546 C C . THR B 1 51 ? 8.25 15.25 10.125 1 98.81 51 THR B C 1
ATOM 1548 O O . THR B 1 51 ? 8.25 14.211 10.797 1 98.81 51 THR B O 1
ATOM 1551 N N . PHE B 1 52 ? 8.797 15.344 8.953 1 98.62 52 PHE B N 1
ATOM 1552 C CA . PHE B 1 52 ? 9.656 14.25 8.516 1 98.62 52 PHE B CA 1
ATOM 1553 C C . PHE B 1 52 ? 11.125 14.633 8.609 1 98.62 52 PHE B C 1
ATOM 1555 O O . PHE B 1 52 ? 11.453 15.82 8.68 1 98.62 52 PHE B O 1
ATOM 1562 N N . VAL B 1 53 ? 12.008 13.641 8.672 1 98.12 53 VAL B N 1
ATOM 1563 C CA . VAL B 1 53 ? 13.461 13.797 8.68 1 98.12 53 VAL B CA 1
ATOM 1564 C C . VAL B 1 53 ? 14.047 13.273 7.371 1 98.12 53 VAL B C 1
ATOM 1566 O O . VAL B 1 53 ? 13.703 12.172 6.93 1 98.12 53 VAL B O 1
ATOM 1569 N N . ASP B 1 54 ? 14.828 14.07 6.754 1 97.38 54 ASP B N 1
ATOM 1570 C CA . ASP B 1 54 ? 15.391 13.625 5.484 1 97.38 54 ASP B CA 1
ATOM 1571 C C . ASP B 1 54 ? 16.688 12.867 5.699 1 97.38 54 ASP B C 1
ATOM 1573 O O . ASP B 1 54 ? 17.109 12.641 6.836 1 97.38 54 ASP B O 1
ATOM 1577 N N . THR B 1 55 ? 17.312 12.383 4.633 1 96.44 55 THR B N 1
ATOM 1578 C CA . THR B 1 55 ? 18.469 11.508 4.711 1 96.44 55 THR B CA 1
ATOM 1579 C C . THR B 1 55 ? 19.688 12.266 5.234 1 96.44 55 THR B C 1
ATOM 1581 O O . THR B 1 55 ? 20.703 11.656 5.602 1 96.44 55 THR B O 1
ATOM 1584 N N . LYS B 1 56 ? 19.641 13.602 5.27 1 97.06 56 LYS B N 1
ATOM 1585 C CA . LYS B 1 56 ? 20.719 14.406 5.844 1 97.06 56 LYS B CA 1
ATOM 1586 C C . LYS B 1 56 ? 20.375 14.828 7.27 1 97.06 56 LYS B C 1
ATOM 1588 O O . LYS B 1 56 ? 21 15.75 7.812 1 97.06 56 LYS B O 1
ATOM 1593 N N . ASN B 1 57 ? 19.297 14.297 7.848 1 96.94 57 ASN B N 1
ATOM 1594 C CA . ASN B 1 57 ? 18.891 14.477 9.242 1 96.94 57 ASN B CA 1
ATOM 1595 C C . ASN B 1 57 ? 18.266 15.852 9.469 1 96.94 57 ASN B C 1
ATOM 1597 O O . ASN B 1 57 ? 18.344 16.391 10.57 1 96.94 57 ASN B O 1
ATOM 1601 N N . ASN B 1 58 ? 17.797 16.438 8.391 1 97.88 58 ASN B N 1
ATOM 1602 C CA . ASN B 1 58 ? 17.016 17.656 8.547 1 97.88 58 ASN B CA 1
ATOM 1603 C C . ASN B 1 58 ? 15.555 17.359 8.875 1 97.88 58 ASN B C 1
ATOM 1605 O O . ASN B 1 58 ? 14.922 16.547 8.195 1 97.88 58 ASN B O 1
ATOM 1609 N N . ALA B 1 59 ? 15.07 18 9.914 1 98.31 59 ALA B N 1
ATOM 1610 C CA . ALA B 1 59 ? 13.648 17.891 10.258 1 98.31 59 ALA B CA 1
ATOM 1611 C C . ALA B 1 59 ? 12.828 18.953 9.539 1 98.31 59 ALA B C 1
ATOM 1613 O O . ALA B 1 59 ? 13.062 20.156 9.719 1 98.31 59 ALA B O 1
ATOM 1614 N N . ILE B 1 60 ? 11.883 18.562 8.766 1 98.69 60 ILE B N 1
ATOM 1615 C CA . ILE B 1 60 ? 11.117 19.484 7.945 1 98.69 60 ILE B CA 1
ATOM 1616 C C . ILE B 1 60 ? 9.648 19.438 8.352 1 98.69 60 ILE B C 1
ATOM 1618 O O . ILE B 1 60 ? 8.977 18.422 8.164 1 98.69 60 ILE B O 1
ATOM 1622 N N . PRO B 1 61 ? 9.102 20.469 8.953 1 98.62 61 PRO B N 1
ATOM 1623 C CA . PRO B 1 61 ? 7.672 20.516 9.266 1 98.62 61 PRO B CA 1
ATOM 1624 C C . PRO B 1 61 ? 6.801 20.688 8.023 1 98.62 61 PRO B C 1
ATOM 1626 O O . PRO B 1 61 ? 7.176 21.406 7.102 1 98.62 61 PRO B O 1
ATOM 1629 N N . VAL B 1 62 ? 5.688 20 8 1 98.69 62 VAL B N 1
ATOM 1630 C CA . VAL B 1 62 ? 4.781 20.047 6.859 1 98.69 62 VAL B CA 1
ATOM 1631 C C . VAL B 1 62 ? 3.352 20.281 7.344 1 98.69 62 VAL B C 1
ATOM 1633 O O . VAL B 1 62 ? 2.904 19.656 8.305 1 98.69 62 VAL B O 1
ATOM 1636 N N . GLY B 1 63 ? 2.555 21.109 6.617 1 97.25 63 GLY B N 1
ATOM 1637 C CA . GLY B 1 63 ? 1.154 21.344 6.934 1 97.25 63 GLY B CA 1
ATOM 1638 C C . GLY B 1 63 ? 0.945 22.516 7.883 1 97.25 63 GLY B C 1
ATOM 1639 O O . GLY B 1 63 ? 1.843 23.344 8.07 1 97.25 63 GLY B O 1
ATOM 1640 N N . PRO B 1 64 ? -0.113 22.484 8.414 1 98.19 64 PRO B N 1
ATOM 1641 C CA . PRO B 1 64 ? -1.239 21.562 8.273 1 98.19 64 PRO B CA 1
ATOM 1642 C C . PRO B 1 64 ? -1.827 21.547 6.867 1 98.19 64 PRO B C 1
ATOM 1644 O O . PRO B 1 64 ? -1.888 22.578 6.211 1 98.19 64 PRO B O 1
ATOM 1647 N N . TRP B 1 65 ? -2.086 20.438 6.309 1 98.56 65 TRP B N 1
ATOM 1648 C CA . TRP B 1 65 ? -2.914 20.25 5.121 1 98.56 65 TRP B CA 1
ATOM 1649 C C . TRP B 1 65 ? -4.379 20.047 5.504 1 98.56 65 TRP B C 1
ATOM 1651 O O . TRP B 1 65 ? -4.711 19.125 6.246 1 98.56 65 TRP B O 1
ATOM 1661 N N . GLY B 1 66 ? -5.293 20.781 5.008 1 98 66 GLY B N 1
ATOM 1662 C CA . GLY B 1 66 ? -6.625 21 5.543 1 98 66 GLY B CA 1
ATOM 1663 C C . GLY B 1 66 ? -6.695 22.188 6.484 1 98 66 GLY B C 1
ATOM 1664 O O . GLY B 1 66 ? -5.777 23.016 6.527 1 98 66 GLY B O 1
ATOM 1665 N N . THR B 1 67 ? -7.844 22.344 7.164 1 96.94 67 THR B N 1
ATOM 1666 C CA . THR B 1 67 ? -8.016 23.516 8.031 1 96.94 67 THR B CA 1
ATOM 1667 C C . THR B 1 67 ? -8.57 23.094 9.391 1 96.94 67 THR B C 1
ATOM 1669 O O . THR B 1 67 ? -9.727 22.672 9.484 1 96.94 67 THR B O 1
ATOM 1672 N N . PRO B 1 68 ? -7.707 23.281 10.414 1 96.31 68 PRO B N 1
ATOM 1673 C CA . PRO B 1 68 ? -8.266 23.062 11.75 1 96.31 68 PRO B CA 1
ATOM 1674 C C . PRO B 1 68 ? -9.438 24 12.062 1 96.31 68 PRO B C 1
ATOM 1676 O O . PRO B 1 68 ? -9.422 25.172 11.664 1 96.31 68 PRO B O 1
ATOM 1679 N N . LEU B 1 69 ? -10.445 23.484 12.727 1 94.06 69 LEU B N 1
ATOM 1680 C CA . LEU B 1 69 ? -11.516 24.375 13.188 1 94.06 69 LEU B CA 1
ATOM 1681 C C . LEU B 1 69 ? -11.031 25.266 14.32 1 94.06 69 LEU B C 1
ATOM 1683 O O . LEU B 1 69 ? -10.078 24.938 15.023 1 94.06 69 LEU B O 1
ATOM 1687 N N . ARG B 1 70 ? -11.758 26.375 14.383 1 93.25 70 ARG B N 1
ATOM 1688 C CA . ARG B 1 70 ? -11.391 27.297 15.453 1 93.25 70 ARG B CA 1
ATOM 1689 C C . ARG B 1 70 ? -11.492 26.625 16.812 1 93.25 70 ARG B C 1
ATOM 1691 O O . ARG B 1 70 ? -12.539 26.078 17.172 1 93.25 70 ARG B O 1
ATOM 1698 N N . GLY B 1 71 ? -10.391 26.609 17.516 1 94.19 71 GLY B N 1
ATOM 1699 C CA . GLY B 1 71 ? -10.375 26.078 18.875 1 94.19 71 GLY B CA 1
ATOM 1700 C C . GLY B 1 71 ? -10.289 24.562 18.906 1 94.19 71 GLY B C 1
ATOM 1701 O O . GLY B 1 71 ? -10.352 23.953 19.984 1 94.19 71 GLY B O 1
ATOM 1702 N N . GLN B 1 72 ? -10.188 24 17.781 1 94.25 72 GLN B N 1
ATOM 1703 C CA . GLN B 1 72 ? -10.148 22.547 17.75 1 94.25 72 GLN B CA 1
ATOM 1704 C C . GLN B 1 72 ? -8.836 22.016 18.312 1 94.25 72 GLN B C 1
ATOM 1706 O O . GLN B 1 72 ? -7.762 22.5 17.969 1 94.25 72 GLN B O 1
ATOM 1711 N N . LYS B 1 73 ? -8.992 21.047 19.156 1 94.12 73 LYS B N 1
ATOM 1712 C CA . LYS B 1 73 ? -7.805 20.406 19.703 1 94.12 73 LYS B CA 1
ATOM 1713 C C . LYS B 1 73 ? -7.281 19.328 18.766 1 94.12 73 LYS B C 1
ATOM 1715 O O . LYS B 1 73 ? -8.062 18.609 18.141 1 94.12 73 LYS B O 1
ATOM 1720 N N . SER B 1 74 ? -6 19.188 18.688 1 94.31 74 SER B N 1
ATOM 1721 C CA . SER B 1 74 ? -5.348 18.156 17.891 1 94.31 74 SER B CA 1
ATOM 1722 C C . SER B 1 74 ? -4.809 17.031 18.766 1 94.31 74 SER B C 1
ATOM 1724 O O . SER B 1 74 ? -4.758 17.172 20 1 94.31 74 SER B O 1
ATOM 1726 N N . GLN B 1 75 ? -4.559 15.922 18.219 1 94.75 75 GLN B N 1
ATOM 1727 C CA . GLN B 1 75 ? -3.822 14.836 18.859 1 94.75 75 GLN B CA 1
ATOM 1728 C C . GLN B 1 75 ? -2.453 14.648 18.203 1 94.75 75 GLN B C 1
ATOM 1730 O O . GLN B 1 75 ? -2.355 14.461 17 1 94.75 75 GLN B O 1
ATOM 1735 N N . THR B 1 76 ? -1.476 14.68 19.031 1 95.44 76 THR B N 1
ATOM 1736 C CA . THR B 1 76 ? -0.106 14.562 18.547 1 95.44 76 THR B CA 1
ATOM 1737 C C . THR B 1 76 ? 0.44 13.156 18.781 1 95.44 76 THR B C 1
ATOM 1739 O O . THR B 1 76 ? 0.239 12.586 19.859 1 95.44 76 THR B O 1
ATOM 1742 N N . ILE B 1 77 ? 1.043 12.609 17.797 1 94.81 77 ILE B N 1
ATOM 1743 C CA . ILE B 1 77 ? 1.76 11.344 17.891 1 94.81 77 ILE B CA 1
ATOM 1744 C C . ILE B 1 77 ? 3.264 11.594 17.797 1 94.81 77 ILE B C 1
ATOM 1746 O O . ILE B 1 77 ? 3.75 12.117 16.797 1 94.81 77 ILE B O 1
ATOM 1750 N N . HIS B 1 78 ? 3.979 11.227 18.781 1 95.38 78 HIS B N 1
ATOM 1751 C CA . HIS B 1 78 ? 5.434 11.344 18.781 1 95.38 78 HIS B CA 1
ATOM 1752 C C . HIS B 1 78 ? 6.086 10.094 18.203 1 95.38 78 HIS B C 1
ATOM 1754 O O . HIS B 1 78 ? 5.801 8.977 18.625 1 95.38 78 HIS B O 1
ATOM 1760 N N . LEU B 1 79 ? 6.996 10.383 17.266 1 95.81 79 LEU B N 1
ATOM 1761 C CA . LEU B 1 79 ? 7.473 9.25 16.484 1 95.81 79 LEU B CA 1
ATOM 1762 C C . LEU B 1 79 ? 9 9.164 16.531 1 95.81 79 LEU B C 1
ATOM 1764 O O . LEU B 1 79 ? 9.609 8.562 15.648 1 95.81 79 LEU B O 1
ATOM 1768 N N . THR B 1 80 ? 9.578 9.734 17.438 1 92.56 80 THR B N 1
ATOM 1769 C CA . THR B 1 80 ? 11.023 9.609 17.578 1 92.56 80 THR B CA 1
ATOM 1770 C C . THR B 1 80 ? 11.422 8.164 17.875 1 92.56 80 THR B C 1
ATOM 1772 O O . THR B 1 80 ? 10.977 7.59 18.875 1 92.56 80 THR B O 1
ATOM 1775 N N . ASN B 1 81 ? 12.203 7.488 17.062 1 91.19 81 ASN B N 1
ATOM 1776 C CA . ASN B 1 81 ? 12.656 6.105 17.156 1 91.19 81 ASN B CA 1
ATOM 1777 C C . ASN B 1 81 ? 11.5 5.121 17.016 1 91.19 81 ASN B C 1
ATOM 1779 O O . ASN B 1 81 ? 11.555 4.008 17.531 1 91.19 81 ASN B O 1
ATOM 1783 N N . VAL B 1 82 ? 10.5 5.582 16.531 1 94.5 82 VAL B N 1
ATOM 1784 C CA . VAL B 1 82 ? 9.297 4.793 16.297 1 94.5 82 VAL B CA 1
ATOM 1785 C C . VAL B 1 82 ? 8.922 4.828 14.82 1 94.5 82 VAL B C 1
ATOM 1787 O O . VAL B 1 82 ? 9.023 5.875 14.172 1 94.5 82 VAL B O 1
ATOM 1790 N N . ARG B 1 83 ? 8.602 3.736 14.234 1 96.56 83 ARG B N 1
ATOM 1791 C CA . ARG B 1 83 ? 8.227 3.652 12.828 1 96.56 83 ARG B CA 1
ATOM 1792 C C . ARG B 1 83 ? 6.723 3.451 12.672 1 96.56 83 ARG B C 1
ATOM 1794 O O . ARG B 1 83 ? 6.098 2.742 13.461 1 96.56 83 ARG B O 1
ATOM 1801 N N . VAL B 1 84 ? 6.113 4.137 11.719 1 97.38 84 VAL B N 1
ATOM 1802 C CA . VAL B 1 84 ? 4.727 3.891 11.344 1 97.38 84 VAL B CA 1
ATOM 1803 C C . VAL B 1 84 ? 4.66 2.736 10.352 1 97.38 84 VAL B C 1
ATOM 1805 O O . VAL B 1 84 ? 5.176 2.838 9.234 1 97.38 84 VAL B O 1
ATOM 1808 N N . ILE B 1 85 ? 3.928 1.666 10.695 1 97.38 85 ILE B N 1
ATOM 1809 C CA . ILE B 1 85 ? 4.008 0.467 9.867 1 97.38 85 ILE B CA 1
ATOM 1810 C C . ILE B 1 85 ? 2.635 0.156 9.273 1 97.38 85 ILE B C 1
ATOM 1812 O O . ILE B 1 85 ? 2.473 -0.827 8.547 1 97.38 85 ILE B O 1
ATOM 1816 N N . GLU B 1 86 ? 1.64 0.986 9.609 1 97.69 86 GLU B N 1
ATOM 1817 C CA . GLU B 1 86 ? 0.337 0.812 8.969 1 97.69 86 GLU B CA 1
ATOM 1818 C C . GLU B 1 86 ? -0.437 2.127 8.93 1 97.69 86 GLU B C 1
ATOM 1820 O O . GLU B 1 86 ? -0.437 2.885 9.898 1 97.69 86 GLU B O 1
ATOM 1825 N N . LEU B 1 87 ? -1.021 2.439 7.797 1 98.19 87 LEU B N 1
ATOM 1826 C CA . LEU B 1 87 ? -2.033 3.471 7.598 1 98.19 87 LEU B CA 1
ATOM 1827 C C . LEU B 1 87 ? -3.375 2.852 7.227 1 98.19 87 LEU B C 1
ATOM 1829 O O . LEU B 1 87 ? -3.453 2.033 6.305 1 98.19 87 LEU B O 1
ATOM 1833 N N . SER B 1 88 ? -4.426 3.098 7.938 1 96.31 88 SER B N 1
ATOM 1834 C CA . SER B 1 88 ? -5.773 2.652 7.582 1 96.31 88 SER B CA 1
ATOM 1835 C C . SER B 1 88 ? -6.805 3.744 7.848 1 96.31 88 SER B C 1
ATOM 1837 O O . SER B 1 88 ? -6.543 4.68 8.609 1 96.31 88 SER B O 1
ATOM 1839 N N . GLY B 1 89 ? -7.91 3.566 7.18 1 95.88 89 GLY B N 1
ATOM 1840 C CA . GLY B 1 89 ? -8.938 4.578 7.355 1 95.88 89 GLY B CA 1
ATOM 1841 C C . GLY B 1 89 ? -10.164 4.34 6.492 1 95.88 89 GLY B C 1
ATOM 1842 O O . GLY B 1 89 ? -10.336 3.252 5.938 1 95.88 89 GLY B O 1
ATOM 1843 N N . TYR B 1 90 ? -11.016 5.375 6.473 1 95.38 90 TYR B N 1
ATOM 1844 C CA . TYR B 1 90 ? -12.242 5.359 5.688 1 95.38 90 TYR B CA 1
ATOM 1845 C C . TYR B 1 90 ? -12.438 6.68 4.949 1 95.38 90 TYR B C 1
ATOM 1847 O O . TYR B 1 90 ? -11.953 7.723 5.395 1 95.38 90 TYR B O 1
ATOM 1855 N N . THR B 1 91 ? -13.039 6.605 3.834 1 95.75 91 THR B N 1
ATOM 1856 C CA . THR B 1 91 ? -13.438 7.789 3.076 1 95.75 91 THR B CA 1
ATOM 1857 C C . THR B 1 91 ? -14.875 7.656 2.586 1 95.75 91 THR B C 1
ATOM 1859 O O . THR B 1 91 ? -15.328 6.555 2.273 1 95.75 91 THR B O 1
ATOM 1862 N N . ASN B 1 92 ? -15.562 8.703 2.51 1 92.75 92 ASN B N 1
ATOM 1863 C CA . ASN B 1 92 ? -16.906 8.703 1.955 1 92.75 92 ASN B CA 1
ATOM 1864 C C . ASN B 1 92 ? -16.906 9.055 0.47 1 92.75 92 ASN B C 1
ATOM 1866 O O . ASN B 1 92 ? -17.938 9.422 -0.087 1 92.75 92 ASN B O 1
ATOM 1870 N N . GLY B 1 93 ? -15.766 9.023 -0.061 1 93.62 93 GLY B N 1
ATOM 1871 C CA . GLY B 1 93 ? -15.633 9.336 -1.476 1 93.62 93 GLY B CA 1
ATOM 1872 C C . GLY B 1 93 ? -15.289 10.789 -1.739 1 93.62 93 GLY B C 1
ATOM 1873 O O . GLY B 1 93 ? -14.773 11.125 -2.809 1 93.62 93 GLY B O 1
ATOM 1874 N N . GLN B 1 94 ? -15.594 11.609 -0.814 1 95.5 94 GLN B N 1
ATOM 1875 C CA . GLN B 1 94 ? -15.273 13.031 -0.938 1 95.5 94 GLN B CA 1
ATOM 1876 C C . GLN B 1 94 ? -14.164 13.43 0.029 1 95.5 94 GLN B C 1
ATOM 1878 O O . GLN B 1 94 ? -13.25 14.172 -0.34 1 95.5 94 GLN B O 1
ATOM 1883 N N . TYR B 1 95 ? -14.242 12.875 1.27 1 96.5 95 TYR B N 1
ATOM 1884 C CA . TYR B 1 95 ? -13.297 13.227 2.322 1 96.5 95 TYR B CA 1
ATOM 1885 C C . TYR B 1 95 ? -12.883 12 3.119 1 96.5 95 TYR B C 1
ATOM 1887 O O . TYR B 1 95 ? -13.57 10.977 3.104 1 96.5 95 TYR B O 1
ATOM 1895 N N . ILE B 1 96 ? -11.727 12.102 3.732 1 97.44 96 ILE B N 1
ATOM 1896 C CA . ILE B 1 96 ? -11.305 11.094 4.695 1 97.44 96 ILE B CA 1
ATOM 1897 C C . ILE B 1 96 ? -12.133 11.219 5.973 1 97.44 96 ILE B C 1
ATOM 1899 O O . ILE B 1 96 ? -12.18 12.289 6.582 1 97.44 96 ILE B O 1
ATOM 1903 N N . THR B 1 97 ? -12.812 10.172 6.355 1 96.75 97 THR B N 1
ATOM 1904 C CA . THR B 1 97 ? -13.703 10.258 7.508 1 96.75 97 THR B CA 1
ATOM 1905 C C . THR B 1 97 ? -13.031 9.695 8.758 1 96.75 97 THR B C 1
ATOM 1907 O O . THR B 1 97 ? -13.414 10.016 9.875 1 96.75 97 THR B O 1
ATOM 1910 N N . SER B 1 98 ? -12.078 8.859 8.508 1 96.25 98 SER B N 1
ATOM 1911 C CA . SER B 1 98 ? -11.383 8.25 9.641 1 96.25 98 SER B CA 1
ATOM 1912 C C . SER B 1 98 ? -9.953 7.883 9.281 1 96.25 98 SER B C 1
ATOM 1914 O O . SER B 1 98 ? -9.672 7.484 8.148 1 96.25 98 SER B O 1
ATOM 1916 N N . LEU B 1 99 ? -9.008 7.996 10.281 1 96.69 99 LEU B N 1
ATOM 1917 C CA . LEU B 1 99 ? -7.621 7.582 10.109 1 96.69 99 LEU B CA 1
ATOM 1918 C C . LEU B 1 99 ? -7.129 6.812 11.328 1 96.69 99 LEU B C 1
ATOM 1920 O O . LEU B 1 99 ? -7.461 7.164 12.461 1 96.69 99 LEU B O 1
ATOM 1924 N N . SER B 1 100 ? -6.375 5.84 11.133 1 95.44 100 SER B N 1
ATOM 1925 C CA . SER B 1 100 ? -5.68 5.082 12.164 1 95.44 100 SER B CA 1
ATOM 1926 C C . SER B 1 100 ? -4.254 4.746 11.734 1 95.44 100 SER B C 1
ATOM 1928 O O . SER B 1 100 ? -3.996 4.496 10.562 1 95.44 100 SER B O 1
ATOM 1930 N N . PHE B 1 101 ? -3.346 4.688 12.727 1 96.75 101 PHE B N 1
ATOM 1931 C CA . PHE B 1 101 ? -1.944 4.375 12.477 1 96.75 101 PHE B CA 1
ATOM 1932 C C . PHE B 1 101 ? -1.437 3.334 13.469 1 96.75 101 PHE B C 1
ATOM 1934 O O . PHE B 1 101 ? -1.771 3.385 14.648 1 96.75 101 PHE B O 1
ATOM 1941 N N . ARG B 1 102 ? -0.681 2.459 13.023 1 96.94 102 ARG B N 1
ATOM 1942 C CA . ARG B 1 102 ? 0.041 1.536 13.891 1 96.94 102 ARG B CA 1
ATOM 1943 C C . ARG B 1 102 ? 1.539 1.822 13.875 1 96.94 102 ARG B C 1
ATOM 1945 O O . ARG B 1 102 ? 2.113 2.074 12.812 1 96.94 102 ARG B O 1
ATOM 1952 N N . THR B 1 103 ? 2.186 1.792 15.016 1 96.38 103 THR B N 1
ATOM 1953 C CA . THR B 1 103 ? 3.611 2.068 15.148 1 96.38 103 THR B CA 1
ATOM 1954 C C . THR B 1 103 ? 4.328 0.892 15.812 1 96.38 103 THR B C 1
ATOM 1956 O O . THR B 1 103 ? 3.686 -0.04 16.297 1 96.38 103 THR B O 1
ATOM 1959 N N . THR B 1 104 ? 5.652 0.866 15.672 1 94 104 THR B N 1
ATOM 1960 C CA . THR B 1 104 ? 6.453 -0.253 16.156 1 94 104 THR B CA 1
ATOM 1961 C C . THR B 1 104 ? 6.555 -0.235 17.672 1 94 104 THR B C 1
ATOM 1963 O O . THR B 1 104 ? 6.91 -1.241 18.297 1 94 104 THR B O 1
ATOM 1966 N N . ASP B 1 105 ? 6.473 0.838 18.234 1 86.12 105 ASP B N 1
ATOM 1967 C CA . ASP B 1 105 ? 6.594 0.89 19.688 1 86.12 105 ASP B CA 1
ATOM 1968 C C . ASP B 1 105 ? 5.32 0.387 20.359 1 86.12 105 ASP B C 1
ATOM 1970 O O . ASP B 1 105 ? 4.234 0.442 19.781 1 86.12 105 ASP B O 1
ATOM 1974 N N . ALA B 1 106 ? 5.168 -0.479 21.328 1 60.19 106 ALA B N 1
ATOM 1975 C CA . ALA B 1 106 ? 4.133 -1.22 22.047 1 60.19 106 ALA B CA 1
ATOM 1976 C C . ALA B 1 106 ? 2.789 -1.11 21.328 1 60.19 106 ALA B C 1
ATOM 1978 O O . ALA B 1 106 ? 2.609 -0.256 20.453 1 60.19 106 ALA B O 1
ATOM 1979 N N . PRO B 1 107 ? 1.742 -2.078 21.688 1 60.03 107 PRO B N 1
ATOM 1980 C CA . PRO B 1 107 ? 0.487 -2.324 20.969 1 60.03 107 PRO B CA 1
ATOM 1981 C C . PRO B 1 107 ? -0.223 -1.036 20.562 1 60.03 107 PRO B C 1
ATOM 1983 O O . PRO B 1 107 ? -1.421 -0.88 20.828 1 60.03 107 PRO B O 1
ATOM 1986 N N . ARG B 1 108 ? 0.686 -0.024 20.125 1 65.88 108 ARG B N 1
ATOM 1987 C CA . ARG B 1 108 ? -0.048 1.237 20.109 1 65.88 108 ARG B CA 1
ATOM 1988 C C . ARG B 1 108 ? -0.682 1.476 18.734 1 65.88 108 ARG B C 1
ATOM 1990 O O . ARG B 1 108 ? 0.006 1.45 17.719 1 65.88 108 ARG B O 1
ATOM 1997 N N . HIS B 1 109 ? -1.789 1.395 18.703 1 87.06 109 HIS B N 1
ATOM 1998 C CA . HIS B 1 109 ? -2.748 1.867 17.719 1 87.06 109 HIS B CA 1
ATOM 1999 C C . HIS B 1 109 ? -3.16 3.311 18 1 87.06 109 HIS B C 1
ATOM 2001 O O . HIS B 1 109 ? -3.482 3.66 19.125 1 87.06 109 HIS B O 1
ATOM 2007 N N . HIS B 1 110 ? -2.793 4.141 17.078 1 93 110 HIS B N 1
ATOM 2008 C CA . HIS B 1 110 ? -3.246 5.527 17.156 1 93 110 HIS B CA 1
ATOM 2009 C C . HIS B 1 110 ? -4.516 5.738 16.344 1 93 110 HIS B C 1
ATOM 2011 O O . HIS B 1 110 ? -4.512 5.543 15.117 1 93 110 HIS B O 1
ATOM 2017 N N . GLY B 1 111 ? -5.578 6.238 17 1 90.88 111 GLY B N 1
ATOM 2018 C CA . GLY B 1 111 ? -6.879 6.371 16.359 1 90.88 111 GLY B CA 1
ATOM 2019 C C . GLY B 1 111 ? -7.867 5.305 16.797 1 90.88 111 GLY B C 1
ATOM 2020 O O . GLY B 1 111 ? -7.613 4.57 17.766 1 90.88 111 GLY B O 1
ATOM 2021 N N . PRO B 1 112 ? -8.891 5.234 16.078 1 92.19 112 PRO B N 1
ATOM 2022 C CA . PRO B 1 112 ? -9.297 6.031 14.914 1 92.19 112 PRO B CA 1
ATOM 2023 C C . PRO B 1 112 ? -9.562 7.492 15.273 1 92.19 112 PRO B C 1
ATOM 2025 O O . PRO B 1 112 ? -10.102 7.785 16.344 1 92.19 112 PRO B O 1
ATOM 2028 N N . PHE B 1 113 ? -9.07 8.312 14.461 1 94.81 113 PHE B N 1
ATOM 2029 C CA . PHE B 1 113 ? -9.438 9.719 14.453 1 94.81 113 PHE B CA 1
ATOM 2030 C C . PHE B 1 113 ? -10.625 9.961 13.531 1 94.81 113 PHE B C 1
ATOM 2032 O O . PHE B 1 113 ? -10.781 9.281 12.516 1 94.81 113 PHE B O 1
ATOM 2039 N N . GLY B 1 114 ? -11.43 10.898 13.852 1 95 114 GLY B N 1
ATOM 2040 C CA . GLY B 1 114 ? -12.531 11.25 12.969 1 95 114 GLY B CA 1
ATOM 2041 C C . GLY B 1 114 ? -13.828 10.547 13.328 1 95 114 GLY B C 1
ATOM 2042 O O . GLY B 1 114 ? -14.25 10.578 14.484 1 95 114 GLY B O 1
ATOM 2043 N N . LYS B 1 115 ? -14.414 9.969 12.305 1 90.62 115 LYS B N 1
ATOM 2044 C CA . LYS B 1 115 ? -15.742 9.359 12.414 1 90.62 115 LYS B CA 1
ATOM 2045 C C . LYS B 1 115 ? -15.727 8.18 13.383 1 90.62 115 LYS B C 1
ATOM 2047 O O . LYS B 1 115 ? -14.805 7.359 13.359 1 90.62 115 LYS B O 1
ATOM 2052 N N . VAL B 1 116 ? -16.75 8.211 14.117 1 82.94 116 VAL B N 1
ATOM 2053 C CA . VAL B 1 116 ? -16.922 7.102 15.047 1 82.94 116 VAL B CA 1
ATOM 2054 C C . VAL B 1 116 ? -17.594 5.934 14.336 1 82.94 116 VAL B C 1
ATOM 2056 O O . VAL B 1 116 ? -18.578 6.117 13.617 1 82.94 116 VAL B O 1
ATOM 2059 N N . ARG B 1 117 ? -17.188 4.773 14.391 1 77.25 117 ARG B N 1
ATOM 2060 C CA . ARG B 1 117 ? -17.719 3.521 13.844 1 77.25 117 ARG B CA 1
ATOM 2061 C C . ARG B 1 117 ? -17.875 3.609 12.328 1 77.25 117 ARG B C 1
ATOM 2063 O O . ARG B 1 117 ? -18.969 3.42 11.805 1 77.25 117 ARG B O 1
ATOM 2070 N N . PRO B 1 118 ? -16.844 4.137 11.672 1 71.94 118 PRO B N 1
ATOM 2071 C CA . PRO B 1 118 ? -16.969 4.09 10.211 1 71.94 118 PRO B CA 1
ATOM 2072 C C . PRO B 1 118 ? -17.25 2.682 9.688 1 71.94 118 PRO B C 1
ATOM 2074 O O . PRO B 1 118 ? -16.75 1.701 10.234 1 71.94 118 PRO B O 1
ATOM 2077 N N . ALA B 1 119 ? -18.406 2.537 8.906 1 67.62 119 ALA B N 1
ATOM 2078 C CA . ALA B 1 119 ? -18.828 1.203 8.477 1 67.62 119 ALA B CA 1
ATOM 2079 C C . ALA B 1 119 ? -18.609 1.015 6.98 1 67.62 119 ALA B C 1
ATOM 2081 O O . ALA B 1 119 ? -18.719 1.966 6.207 1 67.62 119 ALA B O 1
ATOM 2082 N N . THR B 1 120 ? -18.188 -0.287 6.66 1 65.12 120 THR B N 1
ATOM 2083 C CA . THR B 1 120 ? -18.094 -0.678 5.258 1 65.12 120 THR B CA 1
ATOM 2084 C C . THR B 1 120 ? -19.453 -0.624 4.586 1 65.12 120 THR B C 1
ATOM 2086 O O . THR B 1 120 ? -20.469 -0.977 5.191 1 65.12 120 THR B O 1
ATOM 2089 N N . GLY B 1 121 ? -19.672 -0.065 3.463 1 67.38 121 GLY B N 1
ATOM 2090 C CA . GLY B 1 121 ? -20.906 0.165 2.723 1 67.38 121 GLY B CA 1
ATOM 2091 C C . GLY B 1 121 ? -21.188 1.635 2.477 1 67.38 121 GLY B C 1
ATOM 2092 O O . GLY B 1 121 ? -21.469 2.037 1.346 1 67.38 121 GLY B O 1
ATOM 2093 N N . SER B 1 122 ? -21.062 2.357 3.57 1 76.25 122 SER B N 1
ATOM 2094 C CA . SER B 1 122 ? -21.219 3.793 3.363 1 76.25 122 SER B CA 1
ATOM 2095 C C . SER B 1 122 ? -19.891 4.473 3.115 1 76.25 122 SER B C 1
ATOM 2097 O O . SER B 1 122 ? -19.781 5.375 2.281 1 76.25 122 SER B O 1
ATOM 2099 N N . ASP B 1 123 ? -18.891 4.02 3.807 1 88.75 123 ASP B N 1
ATOM 2100 C CA . ASP B 1 123 ? -17.516 4.508 3.641 1 88.75 123 ASP B CA 1
ATOM 2101 C C . ASP B 1 123 ? -16.609 3.418 3.076 1 88.75 123 ASP B C 1
ATOM 2103 O O . ASP B 1 123 ? -16.844 2.229 3.314 1 88.75 123 ASP B O 1
ATOM 2107 N N . THR B 1 124 ? -15.766 3.799 2.291 1 90.69 124 THR B N 1
ATOM 2108 C CA . THR B 1 124 ? -14.82 2.85 1.719 1 90.69 124 THR B CA 1
ATOM 2109 C C . THR B 1 124 ? -13.57 2.742 2.588 1 90.69 124 THR B C 1
ATOM 2111 O O . THR B 1 124 ? -12.984 3.756 2.965 1 90.69 124 THR B O 1
ATOM 2114 N N . TYR B 1 125 ? -13.336 1.536 2.926 1 93.19 125 TYR B N 1
ATOM 2115 C CA . TYR B 1 125 ? -12.172 1.236 3.752 1 93.19 125 TYR B CA 1
ATOM 2116 C C . TYR B 1 125 ? -10.898 1.188 2.91 1 93.19 125 TYR B C 1
ATOM 2118 O O . TYR B 1 125 ? -10.93 0.741 1.761 1 93.19 125 TYR B O 1
ATOM 2126 N N . PHE B 1 126 ? -9.758 1.6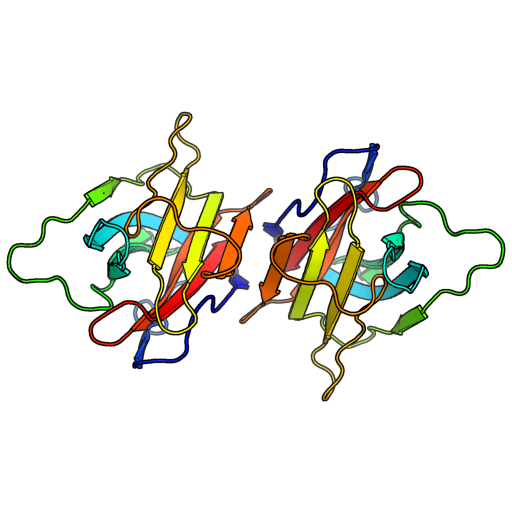96 3.453 1 95.75 126 PHE B N 1
ATOM 2127 C CA . PHE B 1 126 ? -8.438 1.522 2.854 1 95.75 126 PHE B CA 1
ATOM 2128 C C . PHE B 1 126 ? -7.402 1.179 3.916 1 95.75 126 PHE B C 1
ATOM 2130 O O . PHE B 1 126 ? -7.594 1.474 5.098 1 95.75 126 PHE B O 1
ATOM 2137 N N . ARG B 1 127 ? -6.414 0.515 3.445 1 97.12 127 ARG B N 1
ATOM 2138 C CA . ARG B 1 127 ? -5.387 0.07 4.379 1 97.12 127 ARG B CA 1
ATOM 2139 C C . ARG B 1 127 ? -4.059 -0.158 3.666 1 97.12 127 ARG B C 1
ATOM 2141 O O . ARG B 1 127 ? -4.027 -0.672 2.547 1 97.12 127 ARG B O 1
ATOM 2148 N N . VAL B 1 128 ? -3.01 0.294 4.293 1 98.12 128 VAL B N 1
ATOM 2149 C CA . VAL B 1 128 ? -1.645 0.041 3.846 1 98.12 128 VAL B CA 1
ATOM 2150 C C . VAL B 1 128 ? -0.855 -0.647 4.957 1 98.12 128 VAL B C 1
ATOM 2152 O O . VAL B 1 128 ? -0.095 0.002 5.68 1 98.12 128 VAL B O 1
ATOM 2155 N N . PRO B 1 129 ? -1.025 -1.922 5.082 1 98.06 129 PRO B N 1
ATOM 2156 C CA . PRO B 1 129 ? -0.267 -2.689 6.07 1 98.06 129 PRO B CA 1
ATOM 2157 C C . PRO B 1 129 ? 1.124 -3.08 5.578 1 98.06 129 PRO B C 1
ATOM 2159 O O . PRO B 1 129 ? 1.249 -3.83 4.605 1 98.06 129 PRO B O 1
ATOM 2162 N N . LEU B 1 130 ? 2.125 -2.613 6.301 1 97.69 130 LEU B N 1
ATOM 2163 C CA . LEU B 1 130 ? 3.486 -2.916 5.875 1 97.69 130 LEU B CA 1
ATOM 2164 C C . LEU B 1 130 ? 4.035 -4.125 6.625 1 97.69 130 LEU B C 1
ATOM 2166 O O . LEU B 1 130 ? 3.973 -4.176 7.855 1 97.69 130 LEU B O 1
ATOM 2170 N N . MET B 1 131 ? 4.508 -5.062 5.863 1 97.19 131 MET B N 1
ATOM 2171 C CA . MET B 1 131 ? 5.223 -6.199 6.434 1 97.19 131 MET B CA 1
ATOM 2172 C C . MET B 1 131 ? 6.715 -5.914 6.531 1 97.19 131 MET B C 1
ATOM 2174 O O . MET B 1 131 ? 7.414 -6.508 7.352 1 97.19 131 MET B O 1
ATOM 2178 N N . HIS B 1 132 ? 7.223 -5.133 5.637 1 96.62 132 HIS B N 1
ATOM 2179 C CA . HIS B 1 132 ? 8.586 -4.621 5.641 1 96.62 132 HIS B CA 1
ATOM 2180 C C . HIS B 1 132 ? 8.641 -3.186 5.129 1 96.62 132 HIS B C 1
ATOM 2182 O O . HIS B 1 132 ? 8.102 -2.883 4.059 1 96.62 132 HIS B O 1
ATOM 2188 N N . GLY B 1 133 ? 9.289 -2.314 5.852 1 96.31 133 GLY B N 1
ATOM 2189 C CA . GLY B 1 133 ? 9.344 -0.896 5.539 1 96.31 133 GLY B CA 1
ATOM 2190 C C . GLY B 1 133 ? 8.578 -0.035 6.527 1 96.31 133 GLY B C 1
ATOM 2191 O O . GLY B 1 133 ? 8.07 -0.536 7.531 1 96.31 133 GLY B O 1
ATOM 2192 N N . SER B 1 134 ? 8.57 1.276 6.305 1 97.31 134 SER B N 1
ATOM 2193 C CA . SER B 1 134 ? 7.863 2.223 7.164 1 97.31 134 SER B CA 1
ATOM 2194 C C . SER B 1 134 ? 7.387 3.438 6.375 1 97.31 134 SER B C 1
ATOM 2196 O O . SER B 1 134 ? 7.996 3.807 5.367 1 97.31 134 SER B O 1
ATOM 2198 N N . ILE B 1 135 ? 6.324 3.996 6.832 1 98.38 135 ILE B N 1
ATOM 2199 C CA . ILE B 1 135 ? 5.852 5.258 6.273 1 98.38 135 ILE B CA 1
ATOM 2200 C C . ILE B 1 135 ? 6.73 6.402 6.766 1 98.38 135 ILE B C 1
ATOM 2202 O O . ILE B 1 135 ? 6.938 6.562 7.973 1 98.38 135 ILE B O 1
ATOM 2206 N N . VAL B 1 136 ? 7.223 7.188 5.816 1 98.5 136 VAL B N 1
ATOM 2207 C CA . VAL B 1 136 ? 8.219 8.164 6.227 1 98.5 136 VAL B CA 1
ATOM 2208 C C . VAL B 1 136 ? 7.75 9.57 5.855 1 98.5 136 VAL B C 1
ATOM 2210 O O . VAL B 1 136 ? 8.398 10.562 6.203 1 98.5 136 VAL B O 1
ATOM 2213 N N . ALA B 1 137 ? 6.715 9.703 5.168 1 98.62 137 ALA B N 1
ATOM 2214 C CA . ALA B 1 137 ? 6.062 10.961 4.82 1 98.62 137 ALA B CA 1
ATOM 2215 C C . ALA B 1 137 ? 4.688 10.719 4.211 1 98.62 137 ALA B C 1
ATOM 2217 O O . ALA B 1 137 ? 4.309 9.57 3.955 1 98.62 137 ALA B O 1
ATOM 2218 N N . PHE B 1 138 ? 3.947 11.797 3.99 1 98.81 138 PHE B N 1
ATOM 2219 C CA . PHE B 1 138 ? 2.615 11.688 3.408 1 98.81 138 PHE B CA 1
ATOM 2220 C C . PHE B 1 138 ? 2.467 12.625 2.217 1 98.81 138 PHE B C 1
ATOM 2222 O O . PHE B 1 138 ? 3.277 13.539 2.035 1 98.81 138 PHE B O 1
ATOM 2229 N N . CYS B 1 139 ? 1.543 12.352 1.418 1 98.81 139 CYS B N 1
ATOM 2230 C CA . CYS B 1 139 ? 0.956 13.25 0.432 1 98.81 139 CYS B CA 1
ATOM 2231 C C . CYS B 1 139 ? -0.562 13.281 0.56 1 98.81 139 CYS B C 1
ATOM 2233 O O . CYS B 1 139 ? -1.152 12.438 1.232 1 98.81 139 CYS B O 1
ATOM 2235 N N . ALA B 1 140 ? -1.212 14.305 -0.031 1 98.69 140 ALA B N 1
ATOM 2236 C CA . ALA B 1 140 ? -2.639 14.461 0.245 1 98.69 140 ALA B CA 1
ATOM 2237 C C . ALA B 1 140 ? -3.311 15.336 -0.808 1 98.69 140 ALA B C 1
ATOM 2239 O O . ALA B 1 140 ? -2.648 15.844 -1.718 1 98.69 140 ALA B O 1
ATOM 2240 N N . GLN B 1 141 ? -4.582 15.297 -0.806 1 98.69 141 GLN B N 1
ATOM 2241 C CA . GLN B 1 141 ? -5.434 16.359 -1.342 1 98.69 141 GLN B CA 1
ATOM 2242 C C . GLN B 1 141 ? -6.309 16.969 -0.25 1 98.69 141 GLN B C 1
ATOM 2244 O O . GLN B 1 141 ? -6.816 16.25 0.615 1 98.69 141 GLN B O 1
ATOM 2249 N N . ALA B 1 142 ? -6.332 18.297 -0.31 1 98.31 142 ALA B N 1
ATOM 2250 C CA . ALA B 1 142 ? -7.035 18.922 0.808 1 98.31 142 ALA B CA 1
ATOM 2251 C C . ALA B 1 142 ? -7.609 20.281 0.409 1 98.31 142 ALA B C 1
ATOM 2253 O O . ALA B 1 142 ? -7.012 21 -0.39 1 98.31 142 ALA B O 1
ATOM 2254 N N . ASP B 1 143 ? -8.734 20.594 0.849 1 97 143 ASP B N 1
ATOM 2255 C CA . ASP B 1 143 ? -9.281 21.953 0.938 1 97 143 ASP B CA 1
ATOM 2256 C C . ASP B 1 143 ? -9.555 22.344 2.389 1 97 143 ASP B C 1
ATOM 2258 O O . ASP B 1 143 ? -8.648 22.344 3.219 1 97 143 ASP B O 1
ATOM 2262 N N . ASP B 1 144 ? -10.906 22.5 2.771 1 95.06 144 ASP B N 1
ATOM 2263 C CA . ASP B 1 144 ? -11.164 22.781 4.18 1 95.06 144 ASP B CA 1
ATOM 2264 C C . ASP B 1 144 ? -10.938 21.531 5.039 1 95.06 144 ASP B C 1
ATOM 2266 O O . ASP B 1 144 ? -10.602 21.641 6.223 1 95.06 144 ASP B O 1
ATOM 2270 N N . TYR B 1 145 ? -11.039 20.344 4.363 1 96.56 145 TYR B N 1
ATOM 2271 C CA . TYR B 1 145 ? -10.836 19.047 4.992 1 96.56 145 TYR B CA 1
ATOM 2272 C C . TYR B 1 145 ? -9.859 18.203 4.18 1 96.56 145 TYR B C 1
ATOM 2274 O O . TYR B 1 145 ? -9.492 18.562 3.064 1 96.56 145 TYR B O 1
ATOM 2282 N N . LEU B 1 146 ? -9.445 17.156 4.734 1 98 146 LEU B N 1
ATOM 2283 C CA . LEU B 1 146 ? -8.609 16.203 3.998 1 98 146 LEU B CA 1
ATOM 2284 C C . LEU B 1 146 ? -9.461 15.344 3.074 1 98 146 LEU B C 1
ATOM 2286 O O . LEU B 1 146 ? -10.328 14.602 3.537 1 98 146 L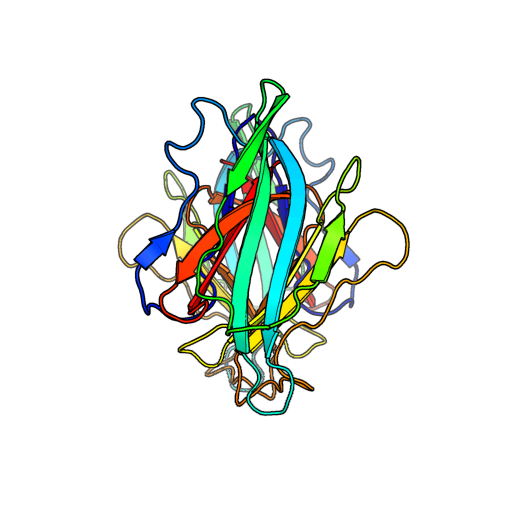EU B O 1
ATOM 2290 N N . SER B 1 147 ? -9.25 15.461 1.788 1 98.38 147 SER B N 1
ATOM 2291 C CA . SER B 1 147 ? -10.047 14.695 0.834 1 98.38 147 SER B CA 1
ATOM 2292 C C . SER B 1 147 ? -9.383 13.367 0.495 1 98.38 147 SER B C 1
ATOM 2294 O O . SER B 1 147 ? -10.07 12.383 0.21 1 98.38 147 SER B O 1
ATOM 2296 N N . ALA B 1 148 ? -8.039 13.375 0.482 1 98.69 148 ALA B N 1
ATOM 2297 C CA . ALA B 1 148 ? -7.316 12.156 0.15 1 98.69 148 ALA B CA 1
ATOM 2298 C C . ALA B 1 148 ? -5.953 12.117 0.833 1 98.69 148 ALA B C 1
ATOM 2300 O O . ALA B 1 148 ? -5.422 13.164 1.224 1 98.69 148 ALA B O 1
ATOM 2301 N N . ILE B 1 149 ? -5.438 10.93 0.966 1 98.81 149 ILE B N 1
ATOM 2302 C CA . ILE B 1 149 ? -4.133 10.789 1.599 1 98.81 149 ILE B CA 1
ATOM 2303 C C . ILE B 1 149 ? -3.332 9.695 0.89 1 98.81 149 ILE B C 1
ATOM 2305 O O . ILE B 1 149 ? -3.908 8.758 0.338 1 98.81 149 ILE B O 1
ATOM 2309 N N . GLY B 1 150 ? -2.082 9.828 0.796 1 98.75 150 GLY B N 1
ATOM 2310 C CA . GLY B 1 150 ? -1.099 8.844 0.367 1 98.75 150 GLY B CA 1
ATOM 2311 C C . GLY B 1 150 ? 0.127 8.805 1.26 1 98.75 150 GLY B C 1
ATOM 2312 O O . GLY B 1 150 ? 0.229 9.562 2.223 1 98.75 150 GLY B O 1
ATOM 2313 N N . ALA B 1 151 ? 1.023 7.887 0.948 1 98.81 151 ALA B N 1
ATOM 2314 C CA . ALA B 1 151 ? 2.162 7.691 1.842 1 98.81 151 ALA B CA 1
ATOM 2315 C C . ALA B 1 151 ? 3.441 7.43 1.052 1 98.81 151 ALA B C 1
ATOM 2317 O O . ALA B 1 151 ? 3.416 6.742 0.027 1 98.81 151 ALA B O 1
ATOM 2318 N N . TYR B 1 152 ? 4.512 7.988 1.546 1 98.5 152 TYR B N 1
ATOM 2319 C CA . TYR B 1 152 ? 5.859 7.602 1.151 1 98.5 152 TYR B CA 1
ATOM 2320 C C . TYR B 1 152 ? 6.379 6.465 2.027 1 98.5 152 TYR B C 1
ATOM 2322 O O . TYR B 1 152 ? 6.309 6.539 3.256 1 98.5 152 TYR B O 1
ATOM 2330 N N . ILE B 1 153 ? 6.875 5.438 1.41 1 98.31 153 ILE B N 1
ATOM 2331 C CA . ILE B 1 153 ? 7.332 4.273 2.158 1 98.31 153 ILE B CA 1
ATOM 2332 C C . ILE B 1 153 ? 8.797 3.992 1.829 1 98.31 153 ILE B C 1
ATOM 2334 O O . ILE B 1 153 ? 9.203 4.062 0.667 1 98.31 153 ILE B O 1
ATOM 2338 N N . LYS B 1 154 ? 9.5 3.75 2.84 1 96.19 154 LYS B N 1
ATOM 2339 C CA . LYS B 1 154 ? 10.922 3.449 2.701 1 96.19 154 LYS B CA 1
ATOM 2340 C C . LYS B 1 154 ? 11.273 2.129 3.379 1 96.19 154 LYS B C 1
ATOM 2342 O O . LYS B 1 154 ? 10.648 1.747 4.371 1 96.19 154 LYS B O 1
ATOM 2347 N N . ASN B 1 155 ? 12.203 1.372 2.783 1 90.88 155 ASN B N 1
ATOM 2348 C CA . ASN B 1 155 ? 12.719 0.155 3.402 1 90.88 155 ASN B CA 1
ATOM 2349 C C . ASN B 1 155 ? 13.719 0.47 4.512 1 90.88 155 ASN B C 1
ATOM 2351 O O . ASN B 1 155 ? 14.414 1.486 4.461 1 90.88 155 ASN B O 1
#

Secondary structure (DSSP, 8-state):
-PPEEEEEEE---SEEE--TTT-SS-EEEEEEEEEEEE-BTT-EEEEEEEEEEETT--EEEEEEEE-PPTT---EEEE-TT--EEEEEEEE-SSSEEEEEEEESSTT-EEEEEEBSS--BTTBEEEEEEEEE-EEEEEEEEESSSEEEEEEEEE-/-PPEEEEEEE---SEEE--TTT-SS-EEEEEEEEEEEE-BTT-EEEEEEEEEEETT--EEEEEEEE-PPTT---EEEE-TT--EEEEEEEE-SSSEEEEEEEESSTT-EEEEEEBSS--BTTBEEEEEEEEE-EEEEEEEEESSSEEEEEEEEE-

Organism: Triticum turgidum subsp. durum (NCBI:txid4567)

Nearest PDB structures (foldseek):
  5xfh-assembly1_B  TM=8.770E-01  e=6.548E-11  Oryza sativa Japonica Group
  4akd-assembly1_D  TM=8.244E-01  e=2.632E-10  Artocarpus integer
  5krp-assembly1_C  TM=8.022E-01  e=1.963E-09  Artocarpus altilis
  8d2j-assembly1_A  TM=6.561E-01  e=2.571E-05  Leptochilus wrightii
  8d2j-assembly2_C  TM=6.590E-01  e=3.688E-05  Leptochilus wrightii

InterPro domains:
  IPR001229 Jacalin-like lectin domain [PF01419] (6-152)
  IPR001229 Jacalin-like lectin domain [PS51752] (3-155)
  IPR001229 Jacalin-like lectin domain [SM00915] (33-155)
  IPR036404 Jacalin-like lectin domain superfamily [G3DSA:2.100.10.30] (1-154)
  IPR036404 Jacalin-like lectin domain superfamily [SSF51101] (2-153)

pLDDT: mean 93.89, std 8.1, range [56.31, 98.81]